Protein AF-A0AAD6BRU7-F1 (afdb_monomer)

Mean predicted aligned error: 13.03 Å

Structure (mmCIF, N/CA/C/O backbone):
data_AF-A0AAD6BRU7-F1
#
_entry.id   AF-A0AAD6BRU7-F1
#
loop_
_atom_site.group_PDB
_atom_site.id
_atom_site.type_symbol
_atom_site.label_atom_id
_atom_site.label_alt_id
_atom_site.label_comp_id
_atom_site.label_asym_id
_atom_site.label_entity_id
_atom_site.label_seq_id
_atom_site.pdbx_PDB_ins_code
_atom_site.Cartn_x
_atom_site.Cartn_y
_atom_site.Cartn_z
_atom_site.occupancy
_atom_site.B_iso_or_equiv
_atom_site.auth_seq_id
_atom_site.auth_comp_id
_atom_site.auth_asym_id
_atom_site.auth_atom_id
_atom_site.pdbx_PDB_model_num
ATOM 1 N N . MET A 1 1 ? 54.515 -16.905 -37.603 1.00 46.31 1 MET A N 1
ATOM 2 C CA . MET A 1 1 ? 54.213 -17.219 -36.193 1.00 46.31 1 MET A CA 1
ATOM 3 C C . MET A 1 1 ? 54.017 -15.896 -35.470 1.00 46.31 1 MET A C 1
ATOM 5 O O . MET A 1 1 ? 54.979 -15.296 -35.022 1.00 46.31 1 MET A O 1
ATOM 9 N N . ALA A 1 2 ? 52.788 -15.393 -35.494 1.00 40.16 2 ALA A N 1
ATOM 10 C CA . ALA A 1 2 ? 52.294 -14.285 -34.685 1.00 40.16 2 ALA A CA 1
ATOM 11 C C . ALA A 1 2 ? 50.783 -14.532 -34.611 1.00 40.16 2 ALA A C 1
ATOM 13 O O . ALA A 1 2 ? 50.096 -14.462 -35.627 1.00 40.16 2 ALA A O 1
ATOM 14 N N . LEU A 1 3 ? 50.334 -15.037 -33.465 1.00 47.31 3 LEU A N 1
ATOM 15 C CA . LEU A 1 3 ? 48.934 -15.297 -33.154 1.00 47.31 3 LEU A CA 1
ATOM 16 C C . LEU A 1 3 ? 48.411 -14.042 -32.458 1.00 47.31 3 LEU A C 1
ATOM 18 O O . LEU A 1 3 ? 48.840 -13.750 -31.343 1.00 47.31 3 LEU A O 1
ATOM 22 N N . ASP A 1 4 ? 47.519 -13.313 -33.123 1.00 48.81 4 ASP A N 1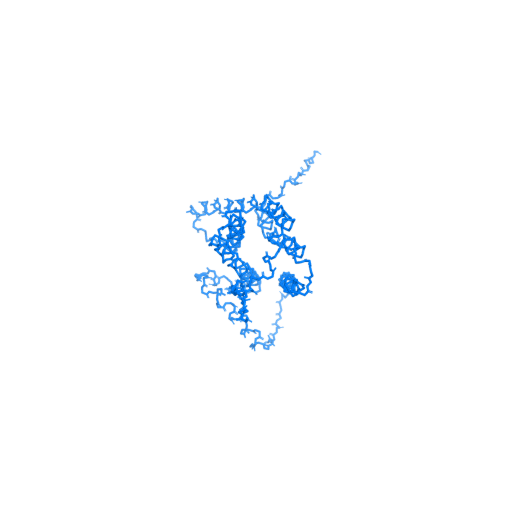
ATOM 23 C CA . ASP A 1 4 ? 46.754 -12.234 -32.507 1.00 48.81 4 ASP A CA 1
ATOM 24 C C . ASP A 1 4 ? 45.652 -12.843 -31.633 1.00 48.81 4 ASP A C 1
ATOM 26 O O . ASP A 1 4 ? 44.712 -13.480 -32.112 1.00 48.81 4 ASP A O 1
ATOM 30 N N . SER A 1 5 ? 45.799 -12.669 -30.323 1.00 55.22 5 SER A N 1
ATOM 31 C CA . SER A 1 5 ? 44.787 -13.005 -29.324 1.00 55.22 5 SER A CA 1
ATOM 32 C C . SER A 1 5 ? 43.731 -11.892 -29.268 1.00 55.22 5 SER A C 1
ATOM 34 O O . SER A 1 5 ? 44.105 -10.737 -29.054 1.00 55.22 5 SER A O 1
ATOM 36 N N . PRO A 1 6 ? 42.421 -12.184 -29.366 1.00 51.25 6 PRO A N 1
ATOM 37 C CA . PRO A 1 6 ? 41.394 -11.194 -29.078 1.00 51.25 6 PRO A CA 1
ATOM 38 C C . PRO A 1 6 ? 41.250 -11.040 -27.558 1.00 51.25 6 PRO A C 1
ATOM 40 O O . PRO A 1 6 ? 40.889 -11.987 -26.851 1.00 51.25 6 PRO A O 1
ATOM 43 N N . SER A 1 7 ? 41.532 -9.840 -27.044 1.00 46.03 7 SER A N 1
ATOM 44 C CA . SER A 1 7 ? 41.313 -9.479 -25.644 1.00 46.03 7 SER A CA 1
ATOM 45 C C . SER A 1 7 ? 39.814 -9.445 -25.335 1.00 46.03 7 SER A C 1
ATOM 47 O O . SER A 1 7 ? 39.102 -8.473 -25.566 1.00 46.03 7 SER A O 1
ATOM 49 N N . SER A 1 8 ? 39.331 -10.552 -24.788 1.00 46.81 8 SER A N 1
ATOM 50 C CA . SER A 1 8 ? 37.957 -10.723 -24.324 1.00 46.81 8 SER A CA 1
ATOM 51 C C . SER A 1 8 ? 37.832 -10.170 -22.901 1.00 46.81 8 SER A C 1
ATOM 53 O O . SER A 1 8 ? 37.822 -10.940 -21.949 1.00 46.81 8 SER A O 1
ATOM 55 N N . ASN A 1 9 ? 37.795 -8.843 -22.741 1.00 46.16 9 ASN A N 1
ATOM 56 C CA . ASN A 1 9 ? 37.633 -8.198 -21.425 1.00 46.16 9 ASN A CA 1
ATOM 57 C C . ASN A 1 9 ? 36.350 -7.356 -21.289 1.00 46.16 9 ASN A C 1
ATOM 59 O O . ASN A 1 9 ? 36.214 -6.601 -20.330 1.00 46.16 9 ASN A O 1
ATOM 63 N N . ASP A 1 10 ? 35.375 -7.539 -22.179 1.00 46.53 10 ASP A N 1
ATOM 64 C CA . ASP A 1 10 ? 34.046 -6.932 -22.066 1.00 46.53 10 ASP A CA 1
ATOM 65 C C . ASP A 1 10 ? 33.011 -7.968 -21.611 1.00 46.53 10 ASP A C 1
ATOM 67 O O . ASP A 1 10 ? 32.291 -8.501 -22.444 1.00 46.53 10 ASP A O 1
ATOM 71 N N . SER A 1 11 ? 32.937 -8.266 -20.304 1.00 42.03 11 SER A N 1
ATOM 72 C CA . SER A 1 11 ? 31.695 -8.727 -19.628 1.00 42.03 11 SER A CA 1
ATOM 73 C C . SER A 1 11 ? 31.921 -9.201 -18.181 1.00 42.03 11 SER A C 1
ATOM 75 O O . SER A 1 11 ? 31.507 -10.294 -17.802 1.00 42.03 11 SER A O 1
ATOM 77 N N . LEU A 1 12 ? 32.558 -8.392 -17.333 1.00 40.16 12 LEU A N 1
ATOM 78 C CA . LEU A 1 12 ? 32.552 -8.607 -15.876 1.00 40.16 12 LEU A CA 1
ATOM 79 C C . LEU A 1 12 ? 32.004 -7.367 -15.158 1.00 40.16 12 LEU A C 1
ATOM 81 O O . LEU A 1 12 ? 32.646 -6.775 -14.298 1.00 40.16 12 LEU A O 1
ATOM 85 N N . LEU A 1 13 ? 30.782 -6.970 -15.518 1.00 35.59 13 LEU A N 1
ATOM 86 C CA . LEU A 1 13 ? 29.912 -6.213 -14.614 1.00 35.59 13 LEU A CA 1
ATOM 87 C C . LEU A 1 13 ? 28.931 -7.203 -13.968 1.00 35.59 13 LEU A C 1
ATOM 89 O O . LEU A 1 13 ? 28.457 -8.111 -14.652 1.00 35.59 13 LEU A O 1
ATOM 93 N N . PRO A 1 14 ? 28.641 -7.077 -12.661 1.00 42.34 14 PRO A N 1
ATOM 94 C CA . PRO A 1 14 ? 27.998 -8.122 -11.882 1.00 42.34 14 PRO A CA 1
ATOM 95 C C . PRO A 1 14 ? 26.582 -8.369 -12.398 1.00 42.34 14 PRO A C 1
ATOM 97 O O . PRO A 1 14 ? 25.663 -7.572 -12.211 1.00 42.34 14 PRO A O 1
ATOM 100 N N . GLN A 1 15 ? 26.425 -9.516 -13.047 1.00 43.09 15 GLN A N 1
ATOM 101 C CA . GLN A 1 15 ? 25.199 -10.040 -13.628 1.00 43.09 15 GLN A CA 1
ATOM 102 C C . GLN A 1 15 ? 24.271 -10.567 -12.518 1.00 43.09 15 GLN A C 1
ATOM 104 O O . GLN A 1 15 ? 23.965 -11.750 -12.430 1.00 43.09 15 GLN A O 1
ATOM 109 N N . ARG A 1 16 ? 23.859 -9.676 -11.612 1.00 37.62 16 ARG A N 1
ATOM 110 C CA . ARG A 1 16 ? 22.777 -9.894 -10.642 1.00 37.62 16 ARG A CA 1
ATOM 111 C C . ARG A 1 16 ? 21.968 -8.613 -10.478 1.00 37.62 16 ARG A C 1
ATOM 113 O O . ARG A 1 16 ? 21.798 -8.100 -9.377 1.00 37.62 16 ARG A O 1
ATOM 120 N N . LEU A 1 17 ? 21.463 -8.084 -11.588 1.00 46.84 17 LEU A N 1
ATOM 121 C CA . LEU A 1 17 ? 20.222 -7.325 -11.485 1.00 46.84 17 LEU A CA 1
ATOM 122 C C . LEU A 1 17 ? 19.135 -8.335 -11.073 1.00 46.84 17 LEU A C 1
ATOM 124 O O . LEU A 1 17 ? 19.089 -9.416 -11.667 1.00 46.84 17 LEU A O 1
ATOM 128 N N . PRO A 1 18 ? 18.329 -8.052 -10.033 1.00 55.78 18 PRO A N 1
ATOM 129 C CA . PRO A 1 18 ? 17.258 -8.950 -9.614 1.00 55.78 18 PRO A CA 1
ATOM 130 C C . PRO A 1 18 ? 16.369 -9.273 -10.819 1.00 55.78 18 PRO A C 1
ATOM 132 O O . PRO A 1 18 ? 16.132 -8.406 -11.660 1.00 55.78 18 PRO A O 1
ATOM 135 N N . MET A 1 19 ? 15.913 -10.525 -10.920 1.00 53.09 19 MET A N 1
ATOM 136 C CA . MET A 1 19 ? 15.132 -11.062 -12.050 1.00 53.09 19 MET A CA 1
ATOM 137 C C . MET A 1 19 ? 13.944 -10.161 -12.453 1.00 53.09 19 MET A C 1
ATOM 139 O O . MET A 1 19 ? 13.585 -10.092 -13.625 1.00 53.09 19 MET A O 1
ATOM 143 N N . GLU A 1 20 ? 13.415 -9.385 -11.504 1.00 54.03 20 GLU A N 1
ATOM 144 C CA . GLU A 1 20 ? 12.395 -8.342 -11.685 1.00 54.03 20 GLU A CA 1
ATOM 145 C C . GLU A 1 20 ? 12.746 -7.289 -12.762 1.00 54.03 20 GLU A C 1
ATOM 147 O O . GLU A 1 20 ? 11.863 -6.778 -13.454 1.00 54.03 20 GLU A O 1
ATOM 152 N N . MET A 1 21 ? 14.031 -6.983 -12.979 1.00 62.25 21 MET A N 1
ATOM 153 C CA . MET A 1 21 ? 14.473 -5.945 -13.925 1.00 62.25 21 MET A CA 1
ATOM 154 C C . MET A 1 21 ? 14.349 -6.348 -15.401 1.00 62.25 21 MET A C 1
ATOM 156 O O . MET A 1 21 ? 14.270 -5.471 -16.266 1.00 62.25 21 MET A O 1
ATOM 160 N N . GLN A 1 22 ? 14.312 -7.645 -15.727 1.00 68.62 22 GLN A N 1
ATOM 161 C CA . GLN A 1 22 ? 14.230 -8.086 -17.128 1.00 68.62 22 GLN A CA 1
ATOM 162 C C . GLN A 1 22 ? 12.900 -7.667 -17.774 1.00 68.62 22 GLN A C 1
ATOM 164 O O . GLN A 1 22 ? 12.860 -7.285 -18.945 1.00 68.62 22 GLN A O 1
ATOM 169 N N . CYS A 1 23 ? 11.827 -7.610 -16.985 1.00 70.56 23 CYS A N 1
ATOM 170 C CA . CYS A 1 23 ? 10.513 -7.180 -17.454 1.00 70.56 23 CYS A CA 1
ATOM 171 C C . CYS A 1 23 ? 10.410 -5.703 -17.768 1.00 70.56 23 CYS A C 1
ATOM 173 O O . CYS A 1 23 ? 9.832 -5.336 -18.792 1.00 70.56 23 CYS A O 1
ATOM 175 N N . LEU A 1 24 ? 11.010 -4.880 -16.912 1.00 70.00 24 LEU A N 1
ATOM 176 C CA . LEU A 1 24 ? 11.124 -3.438 -17.107 1.00 70.00 24 LEU A CA 1
ATOM 177 C C . LEU A 1 24 ? 12.032 -3.092 -18.293 1.00 70.00 24 LEU A C 1
ATOM 179 O O . LEU A 1 24 ? 11.873 -2.036 -18.895 1.00 70.00 24 LEU A O 1
ATOM 183 N N . THR A 1 25 ? 12.950 -3.994 -18.654 1.00 76.31 25 THR A N 1
ATOM 184 C CA . THR A 1 25 ? 13.838 -3.822 -19.812 1.00 76.31 25 THR A CA 1
ATOM 185 C C . THR A 1 25 ? 13.125 -4.145 -21.130 1.00 76.31 25 THR A C 1
ATOM 187 O O . THR A 1 25 ? 13.407 -3.534 -22.161 1.00 76.31 25 THR A O 1
ATOM 190 N N . SER A 1 26 ? 12.169 -5.082 -21.123 1.00 81.81 26 SER A N 1
ATOM 191 C CA . SER A 1 26 ? 11.380 -5.403 -22.315 1.00 81.81 26 SER A CA 1
ATOM 192 C C . SER A 1 26 ? 10.374 -4.288 -22.632 1.00 81.81 26 SER A C 1
ATOM 194 O O . SER A 1 26 ? 9.586 -3.881 -21.780 1.00 81.81 26 SER A O 1
ATOM 196 N N . ARG A 1 27 ? 10.338 -3.819 -23.888 1.00 79.88 27 ARG A N 1
ATOM 197 C CA . ARG A 1 27 ? 9.370 -2.803 -24.342 1.00 79.88 27 ARG A CA 1
ATOM 198 C C . ARG A 1 27 ? 7.901 -3.163 -24.035 1.00 79.88 27 ARG A C 1
ATOM 200 O O . ARG A 1 27 ? 7.197 -2.287 -23.535 1.00 79.88 27 ARG A O 1
ATOM 207 N N . PRO A 1 28 ? 7.407 -4.397 -24.279 1.00 82.00 28 PRO A N 1
ATOM 208 C CA . PRO A 1 28 ? 6.027 -4.745 -23.939 1.00 82.00 28 PRO A CA 1
ATOM 209 C C . PRO A 1 28 ? 5.800 -4.850 -22.425 1.00 82.00 28 PRO A C 1
ATOM 211 O O . PRO A 1 28 ? 4.797 -4.337 -21.937 1.00 82.00 28 PRO A O 1
ATOM 214 N N . GLY A 1 29 ? 6.727 -5.446 -21.665 1.00 81.25 29 GLY A N 1
ATOM 215 C CA . GLY A 1 29 ? 6.599 -5.566 -20.208 1.00 81.25 29 GLY A CA 1
ATOM 216 C C . GLY A 1 29 ? 6.568 -4.205 -19.518 1.00 81.25 29 GLY A C 1
ATOM 217 O O . GLY A 1 29 ? 5.724 -3.967 -18.657 1.00 81.25 29 GLY A O 1
ATOM 218 N N . TYR A 1 30 ? 7.404 -3.277 -19.977 1.00 82.75 30 TYR A N 1
ATOM 219 C CA . TYR A 1 30 ? 7.410 -1.891 -19.530 1.00 82.75 30 TYR A CA 1
ATOM 220 C C . TYR A 1 30 ? 6.068 -1.176 -19.779 1.00 82.75 30 TY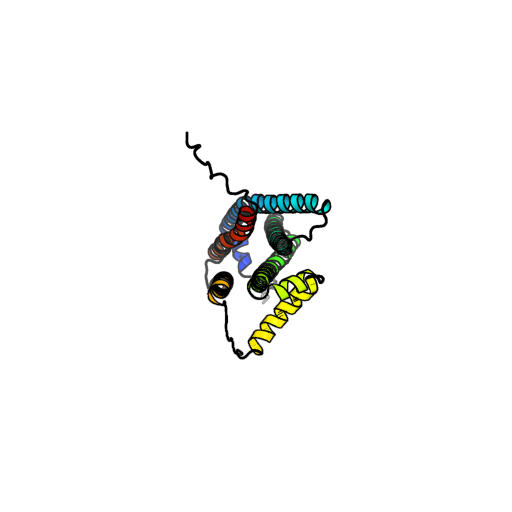R A C 1
ATOM 222 O O . TYR A 1 30 ? 5.534 -0.530 -18.876 1.00 82.75 30 TYR A O 1
ATOM 230 N N . LEU A 1 31 ? 5.481 -1.311 -20.976 1.00 84.62 31 LEU A N 1
ATOM 231 C CA . LEU A 1 31 ? 4.183 -0.699 -21.306 1.00 84.62 31 LEU A CA 1
ATOM 232 C C . LEU A 1 31 ? 3.033 -1.289 -20.476 1.00 84.62 31 LEU A C 1
ATOM 234 O O . LEU A 1 31 ? 2.175 -0.557 -19.980 1.00 84.62 31 LEU A O 1
ATOM 238 N N . ILE A 1 32 ? 3.022 -2.609 -20.286 1.00 85.69 32 ILE A N 1
ATOM 239 C CA . ILE A 1 32 ? 2.011 -3.274 -19.456 1.00 85.69 32 ILE A CA 1
ATOM 240 C C . ILE A 1 32 ? 2.143 -2.807 -18.000 1.00 85.69 32 ILE A C 1
ATOM 242 O O . ILE A 1 32 ? 1.151 -2.410 -17.393 1.00 85.69 32 ILE A O 1
ATOM 246 N N . PHE A 1 33 ? 3.361 -2.784 -17.456 1.00 82.56 33 PHE A N 1
ATOM 247 C CA . PHE A 1 33 ? 3.610 -2.350 -16.083 1.00 82.56 33 PHE A CA 1
ATOM 248 C C . PHE A 1 33 ? 3.193 -0.892 -15.853 1.00 82.56 33 PHE A C 1
ATOM 250 O O . PHE A 1 33 ? 2.438 -0.600 -14.927 1.00 82.56 33 PHE A O 1
ATOM 257 N N . THR A 1 34 ? 3.626 0.019 -16.726 1.00 84.31 34 THR A N 1
ATOM 258 C CA . THR A 1 34 ? 3.280 1.445 -16.629 1.00 84.31 34 THR A CA 1
ATOM 259 C C . THR A 1 34 ? 1.778 1.688 -16.771 1.00 84.31 34 THR A C 1
ATOM 261 O O . THR A 1 34 ? 1.215 2.440 -15.980 1.00 84.31 34 THR A O 1
ATOM 264 N N . SER A 1 35 ? 1.097 1.027 -17.712 1.00 87.31 35 SER A N 1
ATOM 265 C CA . SER A 1 35 ? -0.355 1.179 -17.901 1.00 87.31 35 SER A CA 1
ATOM 266 C C . SER A 1 35 ? -1.171 0.666 -16.708 1.00 87.31 35 SER A C 1
ATOM 268 O O . SER A 1 35 ? -2.084 1.358 -16.244 1.00 87.31 35 SER A O 1
ATOM 270 N N . ALA A 1 36 ? -0.813 -0.496 -16.152 1.00 84.50 36 ALA A N 1
ATOM 271 C CA . ALA A 1 36 ? -1.438 -1.029 -14.944 1.00 84.50 36 ALA A CA 1
ATOM 272 C C . ALA A 1 36 ? -1.213 -0.084 -13.755 1.00 84.50 36 ALA A C 1
ATOM 274 O O . ALA A 1 36 ? -2.158 0.267 -13.050 1.00 84.50 36 ALA A O 1
ATOM 275 N N . TYR A 1 37 ? 0.017 0.400 -13.585 1.00 85.19 37 TYR A N 1
ATOM 276 C CA . TYR A 1 37 ? 0.377 1.324 -12.516 1.00 85.19 37 TYR A CA 1
ATOM 277 C C . TYR A 1 37 ? -0.364 2.667 -12.607 1.00 85.19 37 TYR A C 1
ATOM 279 O O . TYR A 1 37 ? -0.888 3.150 -11.601 1.00 85.19 37 TYR A O 1
ATOM 287 N N . ILE A 1 38 ? -0.466 3.257 -13.803 1.00 88.06 38 ILE A N 1
ATOM 288 C CA . ILE A 1 38 ? -1.236 4.490 -14.028 1.00 88.06 38 ILE A CA 1
ATOM 289 C C . ILE A 1 38 ? -2.702 4.257 -13.663 1.00 88.06 38 ILE A C 1
ATOM 291 O O . ILE A 1 38 ? -3.292 5.067 -12.952 1.00 88.06 38 ILE A O 1
ATOM 295 N N . THR A 1 39 ? -3.276 3.130 -14.088 1.00 88.56 39 THR A N 1
ATOM 296 C CA . THR A 1 39 ? -4.672 2.776 -13.790 1.00 88.56 39 THR A CA 1
ATOM 297 C C . THR A 1 39 ? -4.910 2.679 -12.280 1.00 88.56 39 THR A C 1
ATOM 299 O O . THR A 1 39 ? -5.829 3.306 -11.755 1.00 88.56 39 THR A O 1
ATOM 302 N N . ILE A 1 40 ? -4.044 1.955 -11.566 1.00 84.31 40 ILE A N 1
ATOM 303 C CA . ILE A 1 40 ? -4.084 1.799 -10.104 1.00 84.31 40 ILE A CA 1
ATOM 304 C C . ILE A 1 40 ? -3.947 3.158 -9.408 1.00 84.31 40 ILE A C 1
ATOM 306 O O . ILE A 1 40 ? -4.743 3.488 -8.530 1.00 84.31 40 ILE A O 1
ATOM 310 N N . THR A 1 41 ? -2.993 3.982 -9.842 1.00 85.38 41 THR A N 1
ATOM 311 C CA . THR A 1 41 ? -2.774 5.323 -9.288 1.00 85.38 41 THR A CA 1
ATOM 312 C C . THR A 1 41 ? -4.004 6.209 -9.474 1.00 85.38 41 THR A C 1
ATOM 314 O O . THR A 1 41 ? -4.445 6.845 -8.522 1.00 85.38 41 THR A O 1
ATOM 317 N N . LEU A 1 42 ? -4.611 6.223 -10.664 1.00 87.69 42 LEU A N 1
ATOM 318 C CA . LEU A 1 42 ? -5.820 7.008 -10.937 1.00 87.69 42 LEU A CA 1
ATOM 319 C C . LEU A 1 42 ? -7.019 6.568 -10.086 1.00 87.69 42 LEU A C 1
ATOM 321 O O . LEU A 1 42 ? -7.834 7.407 -9.710 1.00 87.69 42 LEU A O 1
ATOM 325 N N . LEU A 1 43 ? -7.119 5.278 -9.759 1.00 86.12 43 LEU A N 1
ATOM 326 C CA . LEU A 1 43 ? -8.158 4.739 -8.879 1.00 86.12 43 LEU A CA 1
ATOM 327 C C . LEU A 1 43 ? -7.915 5.077 -7.400 1.00 86.12 43 LEU A C 1
ATOM 329 O O . LEU A 1 43 ? -8.848 5.476 -6.703 1.00 86.12 43 LEU A O 1
ATOM 333 N N . LEU A 1 44 ? -6.681 4.930 -6.907 1.00 82.50 44 LEU A N 1
ATOM 334 C CA . LEU A 1 44 ? -6.366 5.054 -5.479 1.00 82.50 44 LEU A CA 1
ATOM 335 C C . LEU A 1 44 ? -6.003 6.466 -5.029 1.00 82.50 44 LEU A C 1
ATOM 337 O O . LEU A 1 44 ? -6.372 6.855 -3.923 1.00 82.50 44 LEU A O 1
ATOM 341 N N . LEU A 1 45 ? -5.328 7.261 -5.858 1.00 85.06 45 LEU A N 1
ATOM 342 C CA . LEU A 1 45 ? -4.952 8.632 -5.517 1.00 85.06 45 LEU A CA 1
ATOM 343 C C . LEU A 1 45 ? -6.146 9.495 -5.062 1.00 85.06 45 LEU A C 1
ATOM 345 O O . LEU A 1 45 ? -6.030 10.114 -4.001 1.00 85.06 45 LEU A O 1
ATOM 349 N N . PRO A 1 46 ? -7.302 9.535 -5.765 1.00 86.88 46 PRO A N 1
ATOM 350 C CA . PRO A 1 46 ? -8.439 10.331 -5.306 1.00 86.88 46 PRO A CA 1
ATOM 351 C C . PRO A 1 46 ? -8.979 9.838 -3.959 1.00 86.88 46 PRO A C 1
ATOM 353 O O . PRO A 1 46 ? -9.337 10.658 -3.115 1.00 86.88 46 PRO A O 1
ATOM 356 N N . LEU A 1 47 ? -8.983 8.523 -3.715 1.00 82.75 47 LEU A N 1
ATOM 357 C CA . LEU A 1 47 ? -9.390 7.943 -2.432 1.00 82.75 47 LEU A CA 1
ATOM 358 C C . LEU A 1 47 ? -8.423 8.336 -1.307 1.00 82.75 47 LEU A C 1
ATOM 360 O O . LEU A 1 47 ? -8.871 8.785 -0.252 1.00 82.75 47 LEU A O 1
ATOM 364 N N . CYS A 1 48 ? -7.112 8.234 -1.536 1.00 83.62 48 CYS A N 1
ATOM 365 C CA . CYS A 1 48 ? -6.082 8.617 -0.572 1.00 83.62 48 CYS A CA 1
ATOM 366 C C . CYS A 1 48 ? -6.161 10.107 -0.226 1.00 83.62 48 CYS A C 1
ATOM 368 O O . CYS A 1 48 ? -6.207 10.465 0.952 1.00 83.62 48 CYS A O 1
ATOM 370 N N . VAL A 1 49 ? -6.248 10.978 -1.237 1.00 87.44 49 VAL A N 1
ATOM 371 C CA . VAL A 1 49 ? -6.402 12.428 -1.044 1.00 87.44 49 VAL A CA 1
ATOM 372 C C . VAL A 1 49 ? -7.687 12.734 -0.284 1.00 87.44 49 VAL A C 1
ATOM 374 O O . VAL A 1 49 ? -7.669 13.549 0.634 1.00 87.44 49 VAL A O 1
ATOM 377 N N . PHE A 1 50 ? -8.790 12.055 -0.599 1.00 84.38 50 PHE A N 1
ATOM 378 C CA . PHE A 1 50 ? -10.058 12.254 0.094 1.00 84.38 50 PHE A CA 1
ATOM 379 C C . PHE A 1 50 ? -10.000 11.832 1.572 1.00 84.38 50 PHE A C 1
ATOM 381 O O . PHE A 1 50 ? -10.480 12.563 2.441 1.00 84.38 50 PHE A O 1
ATOM 388 N N . VAL A 1 51 ? -9.374 10.690 1.886 1.00 83.25 51 VAL A N 1
ATOM 389 C CA . VAL A 1 51 ? -9.162 10.233 3.273 1.00 83.25 51 VAL A CA 1
ATOM 390 C C . VAL A 1 51 ? -8.269 11.208 4.040 1.00 83.25 51 VAL A C 1
ATOM 392 O O . VAL A 1 51 ? -8.606 11.577 5.167 1.00 83.25 51 VAL A O 1
ATOM 395 N N . LEU A 1 52 ? -7.169 11.669 3.434 1.00 84.00 52 LEU A N 1
ATOM 396 C CA . LEU A 1 52 ? -6.294 12.682 4.030 1.00 84.00 52 LEU A CA 1
ATOM 397 C C . LEU A 1 52 ? -7.030 14.002 4.253 1.00 84.00 52 LEU A C 1
ATOM 399 O O . LEU A 1 52 ? -6.915 14.586 5.326 1.00 84.00 52 LEU A O 1
ATOM 403 N N . TYR A 1 53 ? -7.826 14.444 3.280 1.00 86.56 53 TYR A N 1
ATOM 404 C CA . TYR A 1 53 ? -8.615 15.667 3.367 1.00 86.56 53 TYR A CA 1
ATOM 405 C C . TYR A 1 53 ? -9.630 15.606 4.510 1.00 86.56 53 TYR A C 1
ATOM 407 O O . TYR A 1 53 ? -9.651 16.497 5.359 1.00 86.56 53 TYR A O 1
ATOM 415 N N . LEU A 1 54 ? -10.433 14.538 4.590 1.00 81.88 54 LEU A N 1
ATOM 416 C CA . LEU A 1 54 ? -11.381 14.349 5.692 1.00 81.88 54 LEU A CA 1
ATOM 417 C C . LEU A 1 54 ? -10.668 14.240 7.039 1.00 81.88 54 LEU A C 1
ATOM 419 O O . LEU A 1 54 ? -11.143 14.769 8.044 1.00 81.88 54 LEU A O 1
ATOM 423 N N . GLY A 1 55 ? -9.528 13.556 7.059 1.00 78.56 55 GLY A N 1
ATOM 424 C CA . GLY A 1 55 ? -8.679 13.441 8.229 1.00 78.56 55 GLY A CA 1
ATOM 425 C C . GLY A 1 55 ? -8.183 14.784 8.738 1.00 78.56 55 GLY A C 1
ATOM 426 O O . GLY A 1 55 ? -8.342 15.104 9.914 1.00 78.56 55 GLY A O 1
ATOM 427 N N . PHE A 1 56 ? -7.653 15.595 7.829 1.00 80.94 56 PHE A N 1
ATOM 428 C CA . PHE A 1 56 ? -7.185 16.943 8.105 1.00 80.94 56 PHE A CA 1
ATOM 429 C C . PHE A 1 56 ? -8.328 17.864 8.540 1.00 80.94 56 PHE A C 1
ATOM 431 O O . PHE A 1 56 ? -8.186 18.619 9.499 1.00 80.94 56 PHE A O 1
ATOM 438 N N . GLN A 1 57 ? -9.490 17.768 7.890 1.00 82.00 57 GLN A N 1
ATOM 439 C CA . GLN A 1 57 ? -10.681 18.527 8.261 1.00 82.00 57 GLN A CA 1
ATOM 440 C C . GLN A 1 57 ? -11.139 18.190 9.686 1.00 82.00 57 GLN A C 1
ATOM 442 O O . GLN A 1 57 ? -11.396 19.100 10.475 1.00 82.00 57 GLN A O 1
ATOM 447 N N . ARG A 1 58 ? -11.198 16.898 10.039 1.00 78.25 58 ARG A N 1
ATOM 448 C CA . ARG A 1 58 ? -11.521 16.445 11.400 1.00 78.25 58 ARG A CA 1
ATOM 449 C C . ARG A 1 58 ? -10.485 16.903 12.408 1.00 78.25 58 ARG A C 1
ATOM 451 O O . ARG A 1 58 ? -10.867 17.401 13.459 1.00 78.25 58 ARG A O 1
ATOM 458 N N . TRP A 1 59 ? -9.200 16.779 12.080 1.00 71.06 59 TRP A N 1
ATOM 459 C CA . TRP A 1 59 ? -8.123 17.255 12.941 1.00 71.06 59 TRP A CA 1
ATOM 460 C C . TRP A 1 59 ? -8.275 18.750 13.226 1.00 71.06 59 TRP A C 1
ATOM 462 O O . TRP A 1 59 ? -8.279 19.145 14.385 1.00 71.06 59 TRP A O 1
ATOM 472 N N . ARG A 1 60 ? -8.534 19.567 12.198 1.00 76.38 60 ARG A N 1
ATOM 473 C CA . ARG A 1 60 ? -8.756 21.010 12.355 1.00 76.38 60 ARG A CA 1
ATOM 474 C C . ARG A 1 60 ? -9.978 21.333 13.221 1.00 76.38 60 ARG A C 1
ATOM 476 O O . ARG A 1 60 ? -9.915 22.261 14.017 1.00 76.38 60 ARG A O 1
ATOM 483 N N . GLN A 1 61 ? -11.069 20.578 13.087 1.00 72.12 61 GLN A N 1
ATOM 484 C CA . GLN A 1 61 ? -12.272 20.743 13.917 1.00 72.12 61 GLN A CA 1
ATOM 485 C C . GLN A 1 61 ? -12.036 20.313 15.377 1.00 72.12 61 GLN A C 1
ATOM 487 O O . GLN A 1 61 ? -12.504 20.972 16.303 1.00 72.12 61 GLN A O 1
ATOM 492 N N . GLN A 1 62 ? -11.268 19.243 15.591 1.00 65.88 62 GLN A N 1
ATOM 493 C CA . GLN A 1 62 ? -10.901 18.731 16.917 1.00 65.88 62 GLN A CA 1
ATOM 494 C C . GLN A 1 62 ? -9.819 19.579 17.600 1.00 65.88 62 GLN A C 1
ATOM 496 O O . GLN A 1 62 ? -9.784 19.655 18.822 1.00 65.88 62 GLN A O 1
ATOM 501 N N . SER A 1 63 ? -8.976 20.298 16.856 1.00 56.50 63 SER A N 1
ATOM 502 C CA . SER A 1 63 ? -8.043 21.272 17.439 1.00 56.50 63 SER A CA 1
ATOM 503 C C . SER A 1 63 ? -8.751 22.429 18.161 1.00 56.50 63 SER A C 1
ATOM 505 O O . SER A 1 63 ? -8.127 23.090 18.984 1.00 56.50 63 SER A O 1
ATOM 507 N N . SER A 1 64 ? -10.046 22.655 17.908 1.00 51.12 64 SER A N 1
ATOM 508 C CA . SER A 1 64 ? -10.867 23.656 18.608 1.00 51.12 64 SER A CA 1
ATOM 509 C C . SER A 1 64 ? -11.616 23.098 19.829 1.00 51.12 64 SER A C 1
ATOM 511 O O . SER A 1 64 ? -12.101 23.864 20.654 1.00 51.12 64 SER A O 1
ATOM 513 N N . THR A 1 65 ? -11.713 21.773 19.972 1.00 46.00 65 THR A N 1
ATOM 514 C CA . THR A 1 65 ? -12.364 21.085 21.102 1.00 46.00 65 THR A CA 1
ATOM 515 C C . THR A 1 65 ? -11.503 19.897 21.504 1.00 46.00 65 THR A C 1
ATOM 517 O O . THR A 1 65 ? -11.515 18.892 20.803 1.00 46.00 65 THR A O 1
ATOM 520 N N . SER A 1 66 ? -10.764 20.035 22.617 1.00 43.56 66 SER A N 1
ATOM 521 C CA . SER A 1 66 ? -9.771 19.101 23.192 1.00 43.56 66 SER A CA 1
ATOM 522 C C . SER A 1 66 ? -10.245 17.639 23.275 1.00 43.56 66 SER A C 1
ATOM 524 O O . SER A 1 66 ? -10.554 17.098 24.335 1.00 43.56 66 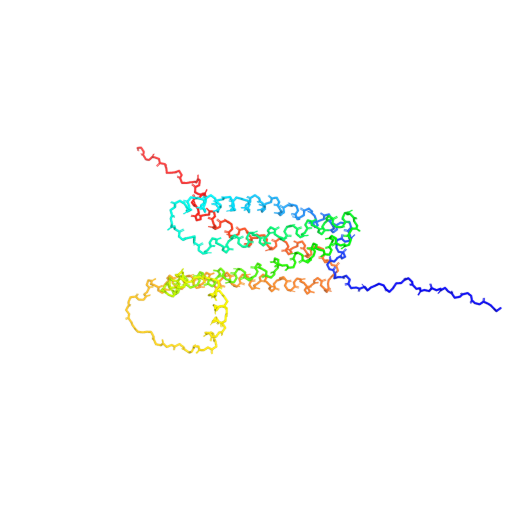SER A O 1
ATOM 526 N N . SER A 1 67 ? -10.329 16.986 22.125 1.00 44.28 67 SER A N 1
ATOM 527 C CA . SER A 1 67 ? -10.768 15.615 21.962 1.00 44.28 67 SER A CA 1
ATOM 528 C C . SER A 1 67 ? -9.608 14.856 21.348 1.00 44.28 67 SER A C 1
ATOM 530 O O . SER A 1 67 ? -9.105 15.171 20.272 1.00 44.28 67 SER A O 1
ATOM 532 N N . THR A 1 68 ? -9.128 13.874 22.105 1.00 50.84 68 THR A N 1
ATOM 533 C CA . THR A 1 68 ? -8.057 12.966 21.701 1.00 50.84 68 THR A CA 1
ATOM 534 C C . THR A 1 68 ? -8.390 12.370 20.338 1.00 50.84 68 THR A C 1
ATOM 536 O O . THR A 1 68 ? -9.425 11.705 20.210 1.00 50.84 68 THR A O 1
ATOM 539 N N . THR A 1 69 ? -7.524 12.577 19.346 1.00 53.59 69 THR A N 1
ATOM 540 C CA . THR A 1 69 ? -7.628 11.899 18.054 1.00 53.59 69 THR A CA 1
ATOM 541 C C . THR A 1 69 ? -7.749 10.393 18.289 1.00 53.59 69 THR A C 1
ATOM 543 O O . THR A 1 69 ? -7.041 9.797 19.104 1.00 53.59 69 THR A O 1
ATOM 546 N N . SER A 1 70 ? -8.714 9.766 17.621 1.00 61.47 70 SER A N 1
ATOM 547 C CA . SER A 1 70 ? -8.906 8.318 17.676 1.00 61.47 70 SER A CA 1
ATOM 548 C C . SER A 1 70 ? -7.642 7.641 17.121 1.00 61.47 70 SER A C 1
ATOM 550 O O . SER A 1 70 ? -7.281 7.873 15.971 1.00 61.47 70 SER A O 1
ATOM 552 N N . HIS A 1 71 ? -6.944 6.828 17.925 1.00 62.81 71 HIS A N 1
ATOM 553 C CA . HIS A 1 71 ? -5.684 6.151 17.551 1.00 62.81 71 HIS A CA 1
ATOM 554 C C . HIS A 1 71 ? -5.782 5.355 16.234 1.00 62.81 71 HIS A C 1
ATOM 556 O O . HIS A 1 71 ? -4.854 5.351 15.424 1.00 62.81 71 HIS A O 1
ATOM 562 N N . SER A 1 72 ? -6.957 4.788 15.980 1.00 65.06 72 SER A N 1
ATOM 563 C CA . SER A 1 72 ? -7.361 4.153 14.726 1.00 65.06 72 SER A CA 1
ATOM 564 C C . SER A 1 72 ? -7.119 5.022 13.484 1.00 65.06 72 SER A C 1
ATOM 566 O O . SER A 1 72 ? -6.751 4.516 12.421 1.00 65.06 72 SER A O 1
ATOM 568 N N . ASP A 1 73 ? -7.327 6.330 13.599 1.00 73.12 73 ASP A N 1
ATOM 569 C CA . ASP A 1 73 ? -7.221 7.256 12.473 1.00 73.12 73 ASP A CA 1
ATOM 570 C C . ASP A 1 73 ? -5.741 7.532 12.164 1.00 73.12 73 ASP A C 1
ATOM 572 O O . ASP A 1 73 ? -5.352 7.546 11.000 1.00 73.12 73 ASP A O 1
ATOM 576 N N . ILE A 1 74 ? -4.884 7.589 13.195 1.00 77.50 74 ILE A N 1
ATOM 577 C CA . ILE A 1 74 ? -3.420 7.716 13.059 1.00 77.50 74 ILE A CA 1
ATOM 578 C C . ILE A 1 74 ? -2.847 6.556 12.238 1.00 77.50 74 ILE A C 1
ATOM 580 O O . ILE A 1 74 ? -2.011 6.759 11.359 1.00 77.50 74 ILE A O 1
ATOM 584 N N . PHE A 1 75 ? -3.301 5.328 12.485 1.00 79.81 75 PHE A N 1
ATOM 585 C CA . PHE A 1 75 ? -2.788 4.157 11.763 1.00 79.81 75 PHE A CA 1
ATOM 586 C C . PHE A 1 75 ? -3.265 4.123 10.321 1.00 79.81 75 PHE A C 1
ATOM 588 O O . PHE A 1 75 ? -2.509 3.726 9.437 1.00 79.81 75 PHE A O 1
ATOM 595 N N . THR A 1 76 ? -4.482 4.609 10.087 1.00 81.25 76 THR A N 1
ATOM 596 C CA . THR A 1 76 ? -5.020 4.787 8.740 1.00 81.25 76 THR A CA 1
ATOM 597 C C . THR A 1 76 ? -4.193 5.823 7.970 1.00 81.25 76 THR A C 1
ATOM 599 O O . THR A 1 76 ? -3.809 5.557 6.837 1.00 81.25 76 THR A O 1
ATOM 602 N N . PHE A 1 77 ? -3.804 6.944 8.591 1.00 82.31 77 PHE A N 1
ATOM 603 C CA . PHE A 1 77 ? -2.914 7.925 7.954 1.00 82.31 77 PHE A CA 1
ATOM 604 C C . PHE A 1 77 ? -1.529 7.369 7.651 1.00 82.31 77 PHE A C 1
ATOM 606 O O . PHE A 1 77 ? -1.017 7.598 6.561 1.00 82.31 77 PHE A O 1
ATOM 613 N N . HIS A 1 78 ? -0.927 6.615 8.575 1.00 84.56 78 HIS A N 1
ATOM 614 C CA . HIS A 1 78 ? 0.362 5.976 8.311 1.00 84.56 78 HIS A CA 1
ATOM 615 C C . HIS A 1 78 ? 0.279 4.943 7.185 1.00 84.56 78 HIS A C 1
ATOM 617 O O . HIS A 1 78 ? 1.207 4.862 6.386 1.00 84.56 78 HIS A O 1
ATOM 623 N N . MET A 1 79 ? -0.819 4.188 7.083 1.00 84.44 79 MET A N 1
ATOM 624 C CA . MET A 1 79 ? -1.036 3.276 5.958 1.00 84.44 79 MET A CA 1
ATOM 625 C C . MET A 1 79 ? -1.132 4.046 4.635 1.00 84.44 79 MET A C 1
ATOM 627 O O . MET A 1 79 ? -0.399 3.722 3.707 1.00 84.44 79 MET A O 1
ATOM 631 N N . VAL A 1 80 ? -1.966 5.090 4.570 1.00 87.69 80 VAL A N 1
ATOM 632 C CA . VAL A 1 80 ? -2.112 5.928 3.365 1.00 87.69 80 VAL A CA 1
ATOM 633 C C . VAL A 1 80 ? -0.784 6.597 2.995 1.00 87.69 80 VAL A C 1
ATOM 635 O O . VAL A 1 80 ? -0.424 6.646 1.824 1.00 87.69 80 VAL A O 1
ATOM 638 N N . LEU A 1 81 ? -0.010 7.063 3.980 1.00 89.12 81 LEU A N 1
ATOM 639 C CA . LEU A 1 81 ? 1.322 7.624 3.754 1.00 89.12 81 LEU A CA 1
ATOM 640 C C . LEU A 1 81 ? 2.273 6.588 3.146 1.00 89.12 81 LEU A C 1
ATOM 642 O O . LEU A 1 81 ? 2.988 6.912 2.205 1.00 89.12 81 LEU A O 1
ATOM 646 N N . MET A 1 82 ? 2.271 5.352 3.650 1.00 89.31 82 MET A N 1
ATOM 647 C CA . MET A 1 82 ? 3.090 4.277 3.083 1.00 89.31 82 MET A CA 1
ATOM 648 C C . MET A 1 82 ? 2.675 3.939 1.649 1.00 89.31 82 MET A C 1
ATOM 650 O O . MET A 1 82 ? 3.547 3.691 0.825 1.00 89.31 82 MET A O 1
ATOM 654 N N . GLU A 1 83 ? 1.383 3.986 1.316 1.00 86.94 83 GLU A N 1
ATOM 655 C CA . GLU A 1 83 ? 0.934 3.840 -0.076 1.00 86.94 83 GLU A CA 1
ATOM 656 C C . GLU A 1 83 ? 1.414 5.004 -0.956 1.00 86.94 83 GLU A C 1
ATOM 658 O O . GLU A 1 83 ? 1.916 4.772 -2.048 1.00 86.94 83 GLU A O 1
ATOM 663 N N . LEU A 1 84 ? 1.357 6.252 -0.480 1.00 89.38 84 LEU A N 1
ATOM 664 C CA . LEU A 1 84 ? 1.886 7.403 -1.228 1.00 89.38 84 LEU A CA 1
ATOM 665 C C . LEU A 1 84 ? 3.401 7.324 -1.463 1.00 89.38 84 LEU A C 1
ATOM 667 O O . LEU A 1 84 ? 3.873 7.705 -2.534 1.00 89.38 84 LEU A O 1
ATOM 671 N N . VAL A 1 85 ? 4.156 6.821 -0.484 1.00 91.44 85 VAL A N 1
ATOM 672 C CA . VAL A 1 85 ? 5.600 6.568 -0.624 1.00 91.44 85 VAL A CA 1
ATOM 673 C C . VAL A 1 85 ? 5.869 5.463 -1.653 1.00 91.44 85 VAL A C 1
ATOM 675 O O . VAL A 1 85 ? 6.819 5.564 -2.422 1.00 91.44 85 VAL A O 1
ATOM 678 N N . ASP A 1 86 ? 5.016 4.441 -1.720 1.00 88.81 86 ASP A N 1
ATOM 679 C CA . ASP A 1 86 ? 5.104 3.383 -2.734 1.00 88.81 86 ASP A CA 1
ATOM 680 C C . ASP A 1 86 ? 4.927 3.951 -4.147 1.00 88.81 86 ASP A C 1
ATOM 682 O O . ASP A 1 86 ? 5.751 3.718 -5.035 1.00 88.81 86 ASP A O 1
ATOM 686 N N . TYR A 1 87 ? 3.902 4.791 -4.334 1.00 89.38 87 TYR A N 1
ATOM 687 C CA . TYR A 1 87 ? 3.665 5.462 -5.609 1.00 89.38 87 TYR A CA 1
ATOM 688 C C . TYR A 1 87 ? 4.839 6.364 -6.008 1.00 89.38 87 TYR A C 1
ATOM 690 O O . TYR A 1 87 ? 5.278 6.324 -7.159 1.00 89.38 87 TYR A O 1
ATOM 698 N N . SER A 1 88 ? 5.390 7.155 -5.084 1.00 90.75 88 SER A N 1
ATOM 699 C CA . SER A 1 88 ? 6.528 8.019 -5.414 1.00 90.75 88 SER A CA 1
ATOM 700 C C . SER A 1 88 ? 7.786 7.216 -5.772 1.00 90.75 88 SER A C 1
ATOM 702 O O . SER A 1 88 ? 8.475 7.577 -6.727 1.00 90.75 88 SER A O 1
ATOM 704 N N . GLY A 1 89 ? 8.037 6.089 -5.095 1.00 91.00 89 GLY A N 1
ATOM 705 C CA . GLY A 1 89 ? 9.118 5.157 -5.426 1.00 91.00 89 GLY A CA 1
ATOM 706 C C . GLY A 1 89 ? 8.997 4.594 -6.843 1.00 91.00 89 GLY A C 1
ATOM 707 O O . GLY A 1 89 ? 9.927 4.727 -7.639 1.00 91.00 89 GLY A O 1
ATOM 708 N N . ILE A 1 90 ? 7.824 4.067 -7.210 1.00 88.12 90 ILE A N 1
ATOM 709 C CA . ILE A 1 90 ? 7.584 3.502 -8.550 1.00 88.12 90 ILE A CA 1
ATOM 710 C C . ILE A 1 90 ? 7.687 4.579 -9.641 1.00 88.12 90 ILE A C 1
ATOM 712 O O . ILE A 1 90 ? 8.284 4.340 -10.692 1.00 88.12 90 ILE A O 1
ATOM 716 N N . THR A 1 91 ? 7.176 5.788 -9.387 1.00 90.12 91 THR A N 1
ATOM 717 C CA . THR A 1 91 ? 7.315 6.917 -10.322 1.00 90.12 91 THR A CA 1
ATOM 718 C C . THR A 1 91 ? 8.789 7.252 -10.572 1.00 90.12 91 THR A C 1
ATOM 720 O O . THR A 1 91 ? 9.185 7.462 -11.719 1.00 90.12 91 THR A O 1
ATOM 723 N N . LEU A 1 92 ? 9.624 7.250 -9.526 1.00 92.00 92 LEU A N 1
ATOM 724 C CA . LEU A 1 92 ? 11.068 7.464 -9.653 1.00 92.00 92 LEU A CA 1
ATOM 725 C C . LEU A 1 92 ? 11.769 6.336 -10.415 1.00 92.00 92 LEU A C 1
ATOM 727 O O . LEU A 1 92 ? 12.670 6.627 -11.199 1.00 92.00 92 LEU A O 1
ATOM 731 N N . VAL A 1 93 ? 11.344 5.079 -10.242 1.00 88.12 93 VAL A N 1
ATOM 732 C CA . VAL A 1 93 ? 11.849 3.953 -11.046 1.00 88.12 93 VAL A CA 1
ATOM 733 C C . VAL A 1 93 ? 11.544 4.184 -12.525 1.00 88.12 93 VAL A C 1
ATOM 735 O O . VAL A 1 93 ? 12.458 4.172 -13.347 1.00 88.12 93 VAL A O 1
ATOM 738 N N . ILE A 1 94 ? 10.283 4.461 -12.872 1.00 87.75 94 ILE A N 1
ATOM 739 C CA . ILE A 1 94 ? 9.849 4.681 -14.261 1.00 87.75 94 ILE A CA 1
ATOM 740 C C . ILE A 1 94 ? 10.593 5.871 -14.885 1.00 87.75 94 ILE A C 1
ATOM 742 O O . ILE A 1 94 ? 11.091 5.775 -16.009 1.00 87.75 94 ILE A O 1
ATOM 746 N N . LEU A 1 95 ? 10.710 6.982 -14.152 1.00 90.56 95 LEU A N 1
ATOM 747 C CA . LEU A 1 95 ? 11.439 8.166 -14.603 1.00 90.56 95 LEU A CA 1
ATOM 748 C C . LEU A 1 95 ? 12.941 7.890 -14.754 1.00 90.56 95 LEU A C 1
ATOM 750 O O . LEU A 1 95 ? 13.557 8.341 -15.718 1.00 90.56 95 LEU A O 1
ATOM 754 N N . GLY A 1 96 ? 13.528 7.126 -13.833 1.00 89.31 96 GLY A N 1
ATOM 755 C CA . GLY A 1 96 ? 14.919 6.694 -13.898 1.00 89.31 96 GLY A CA 1
ATOM 756 C C . GLY A 1 96 ? 15.203 5.865 -15.147 1.00 89.31 96 GLY A C 1
ATOM 757 O O . GLY A 1 96 ? 16.202 6.115 -15.819 1.00 89.31 96 GLY A O 1
ATOM 758 N N . PHE A 1 97 ? 14.290 4.968 -15.523 1.00 86.25 97 PHE A N 1
ATOM 759 C CA . PHE A 1 97 ? 14.373 4.233 -16.785 1.00 86.25 97 PHE A CA 1
ATOM 760 C C . PHE A 1 97 ? 14.249 5.153 -18.007 1.00 86.25 97 PHE A C 1
ATOM 762 O O . PHE A 1 97 ? 15.071 5.057 -18.916 1.00 86.25 97 PHE A O 1
ATOM 769 N N . HIS A 1 98 ? 13.282 6.077 -18.022 1.00 87.62 98 HIS A N 1
ATOM 770 C CA . HIS A 1 98 ? 13.109 7.029 -19.129 1.00 87.62 98 HIS A CA 1
ATOM 771 C C . HIS A 1 98 ? 14.328 7.926 -19.356 1.00 87.62 98 HIS A C 1
ATOM 773 O O . HIS A 1 98 ? 14.700 8.184 -20.497 1.00 87.62 98 HIS A O 1
ATOM 779 N N . LEU A 1 99 ? 14.938 8.405 -18.273 1.00 92.19 99 LEU A N 1
ATOM 780 C CA . LEU A 1 99 ? 16.113 9.274 -18.319 1.00 92.19 99 LEU A CA 1
ATOM 781 C C . LEU A 1 99 ? 17.431 8.487 -18.395 1.00 92.19 99 LEU A C 1
ATOM 783 O O . LEU A 1 99 ? 18.498 9.095 -18.357 1.00 92.19 99 LEU A O 1
ATOM 787 N N . VAL A 1 100 ? 17.374 7.149 -18.456 1.00 88.75 100 VAL A N 1
ATOM 788 C CA . VAL A 1 100 ? 18.538 6.241 -18.412 1.00 88.75 100 VAL A CA 1
ATOM 789 C C . VAL A 1 100 ? 19.446 6.540 -17.199 1.00 88.75 100 VAL A C 1
ATOM 791 O O . VAL A 1 100 ? 20.665 6.369 -17.216 1.00 88.75 100 VAL A O 1
ATOM 794 N N . ASN A 1 101 ? 18.842 7.002 -16.101 1.00 91.81 101 ASN A N 1
ATOM 795 C CA . ASN A 1 101 ? 19.524 7.413 -14.884 1.00 91.81 101 ASN A CA 1
ATOM 796 C C . ASN A 1 101 ? 19.492 6.285 -13.842 1.00 91.81 101 ASN A C 1
ATOM 798 O O . ASN A 1 101 ? 18.488 6.046 -13.158 1.00 91.81 101 ASN A O 1
ATOM 802 N N . LYS A 1 102 ? 20.637 5.613 -13.683 1.00 85.62 102 LYS A N 1
ATOM 803 C CA . LYS A 1 102 ? 20.816 4.499 -12.737 1.00 85.62 102 LYS A CA 1
ATOM 804 C C . LYS A 1 102 ? 20.604 4.915 -11.277 1.00 85.62 102 LYS A C 1
ATOM 806 O O . LYS A 1 102 ? 20.066 4.128 -10.501 1.00 85.62 102 LYS A O 1
ATOM 811 N N . ASN A 1 103 ? 20.964 6.147 -10.908 1.00 89.00 103 ASN A N 1
ATOM 812 C CA . ASN A 1 103 ? 20.825 6.638 -9.534 1.00 89.00 103 ASN A CA 1
ATOM 813 C C . ASN A 1 103 ? 19.355 6.845 -9.168 1.00 89.00 103 ASN A C 1
ATOM 815 O O . ASN A 1 103 ? 18.926 6.412 -8.102 1.00 89.00 103 ASN A O 1
ATOM 819 N N . ALA A 1 104 ? 18.580 7.457 -10.067 1.00 88.94 104 ALA A N 1
ATOM 820 C CA . ALA A 1 104 ? 17.146 7.656 -9.863 1.00 88.94 104 ALA A CA 1
ATOM 821 C C . ALA A 1 104 ? 16.397 6.317 -9.801 1.00 88.94 104 ALA A C 1
ATOM 823 O O . ALA A 1 104 ? 15.557 6.118 -8.928 1.00 88.94 104 ALA A O 1
ATOM 824 N N . THR A 1 105 ? 16.781 5.374 -10.667 1.00 85.75 105 THR A N 1
ATOM 825 C CA . THR A 1 105 ? 16.242 4.009 -10.669 1.00 85.75 105 THR A CA 1
ATOM 826 C C . THR A 1 105 ? 16.511 3.308 -9.334 1.00 85.75 105 THR A C 1
ATOM 828 O O . THR A 1 105 ? 15.581 2.832 -8.689 1.00 85.75 105 THR A O 1
ATOM 831 N N . SER A 1 106 ? 17.766 3.304 -8.871 1.00 84.44 106 SER A N 1
ATOM 832 C CA . SER A 1 106 ? 18.161 2.698 -7.590 1.00 84.44 106 SER A CA 1
ATOM 833 C C . SER A 1 106 ? 17.455 3.343 -6.390 1.00 84.44 106 SER A C 1
ATOM 835 O O . SER A 1 106 ? 16.920 2.642 -5.532 1.00 84.44 106 SER A O 1
ATOM 837 N N . ALA A 1 107 ? 17.380 4.678 -6.355 1.00 89.81 107 ALA A N 1
ATOM 838 C CA . ALA A 1 107 ? 16.665 5.403 -5.308 1.00 89.81 107 ALA A CA 1
ATOM 839 C C . ALA A 1 107 ? 15.175 5.032 -5.272 1.00 89.81 107 ALA A C 1
ATOM 841 O O . ALA A 1 107 ? 14.636 4.801 -4.191 1.00 89.81 107 ALA A O 1
ATOM 842 N N . GLY A 1 108 ? 14.531 4.914 -6.438 1.00 89.38 108 GLY A N 1
ATOM 843 C CA . GLY A 1 108 ? 13.145 4.462 -6.547 1.00 89.38 108 GLY A CA 1
ATOM 844 C C . GLY A 1 108 ? 12.933 3.074 -5.937 1.00 89.38 108 GLY A C 1
ATOM 845 O O . GLY A 1 108 ? 12.047 2.910 -5.102 1.00 89.38 108 GLY A O 1
ATOM 846 N N . PHE A 1 109 ? 13.805 2.109 -6.252 1.00 84.19 109 PHE A N 1
ATOM 847 C CA . PHE A 1 109 ? 13.754 0.769 -5.651 1.00 84.19 109 PHE A CA 1
ATOM 848 C C . PHE A 1 109 ? 13.893 0.803 -4.125 1.00 84.19 109 PHE A C 1
ATOM 850 O O . PHE A 1 109 ? 13.111 0.167 -3.421 1.00 84.19 109 PHE A O 1
ATOM 857 N N . ILE A 1 110 ? 14.850 1.572 -3.598 1.00 85.56 110 ILE A N 1
ATOM 858 C CA . ILE A 1 110 ? 15.047 1.707 -2.147 1.00 85.56 110 ILE A CA 1
ATOM 859 C C . ILE A 1 110 ? 13.802 2.302 -1.477 1.00 85.56 110 ILE A C 1
ATOM 861 O O . ILE A 1 110 ? 13.388 1.832 -0.417 1.00 85.56 110 ILE A O 1
ATOM 865 N N . ILE A 1 111 ? 13.186 3.311 -2.096 1.00 89.88 111 ILE A N 1
ATOM 866 C CA . ILE A 1 111 ? 11.966 3.938 -1.582 1.00 89.88 111 ILE A CA 1
ATOM 867 C C . ILE A 1 111 ? 10.810 2.931 -1.557 1.00 89.88 111 ILE A C 1
ATOM 869 O O . ILE A 1 111 ? 10.120 2.852 -0.545 1.00 89.88 111 ILE A O 1
ATOM 873 N N . THR A 1 112 ? 10.641 2.119 -2.604 1.00 85.25 112 THR A N 1
ATOM 874 C CA . THR A 1 112 ? 9.595 1.082 -2.695 1.00 85.25 112 THR A CA 1
ATOM 875 C C . THR A 1 112 ? 9.764 -0.051 -1.669 1.00 85.25 112 THR A C 1
ATOM 877 O O . THR A 1 112 ? 8.774 -0.640 -1.233 1.00 85.25 112 THR A O 1
ATOM 880 N N . LEU A 1 113 ? 10.980 -0.321 -1.178 1.00 82.75 113 LEU A N 1
ATOM 881 C CA . LEU A 1 113 ? 11.190 -1.321 -0.119 1.00 82.75 113 LEU A CA 1
ATOM 882 C C . LEU A 1 113 ? 10.533 -0.928 1.212 1.00 82.75 113 LEU A C 1
ATOM 884 O O . LEU A 1 113 ? 10.033 -1.789 1.939 1.00 82.75 113 LEU A O 1
ATOM 888 N N . LEU A 1 114 ? 10.515 0.363 1.550 1.00 84.88 114 LEU A N 1
ATOM 889 C CA . LEU A 1 114 ? 10.006 0.833 2.839 1.00 84.88 114 LEU A CA 1
ATOM 890 C C . LEU A 1 114 ? 8.492 0.543 3.020 1.00 84.88 114 LEU A C 1
ATOM 892 O O . LEU A 1 114 ? 8.124 -0.031 4.052 1.00 84.88 114 LEU A 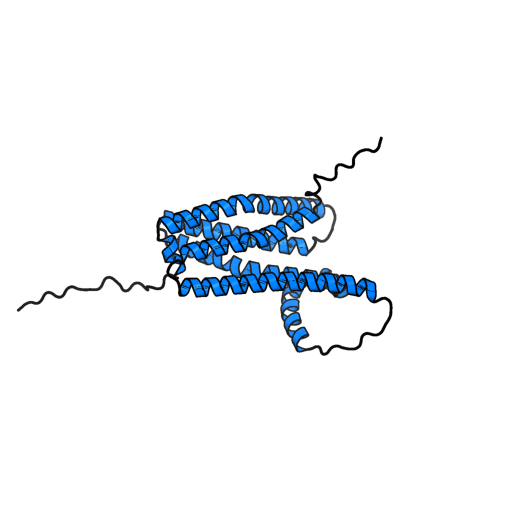O 1
ATOM 896 N N . PRO A 1 115 ? 7.606 0.839 2.047 1.00 87.56 115 PRO A N 1
ATOM 897 C CA . PRO A 1 115 ? 6.194 0.460 2.074 1.00 87.56 115 PRO A CA 1
ATOM 898 C C . PRO A 1 115 ? 5.918 -1.038 2.168 1.00 87.56 115 PRO A C 1
ATOM 900 O O . PRO A 1 115 ? 4.892 -1.410 2.740 1.00 87.56 115 PRO A O 1
ATOM 903 N N . CYS A 1 116 ? 6.779 -1.908 1.631 1.00 77.31 116 CYS A N 1
ATOM 904 C CA . CYS A 1 116 ? 6.586 -3.359 1.729 1.00 77.31 116 CYS A CA 1
ATOM 905 C C . CYS A 1 116 ? 6.573 -3.818 3.192 1.00 77.31 116 CYS A C 1
ATOM 907 O O . CYS A 1 116 ? 5.633 -4.480 3.637 1.00 77.31 116 CYS A O 1
ATOM 909 N N . TYR A 1 117 ? 7.558 -3.380 3.976 1.00 79.06 117 TYR A N 1
ATOM 910 C CA . TYR A 1 117 ? 7.617 -3.691 5.405 1.00 79.06 117 TYR A CA 1
ATOM 911 C C . TYR A 1 117 ? 6.633 -2.848 6.220 1.00 79.06 117 TYR A C 1
ATOM 913 O O . TYR A 1 117 ? 5.959 -3.359 7.120 1.00 79.06 117 TYR A O 1
ATOM 921 N N . GLY A 1 118 ? 6.507 -1.562 5.883 1.00 82.12 118 GLY A N 1
ATOM 922 C CA . GLY A 1 118 ? 5.633 -0.625 6.579 1.00 82.12 118 GLY A CA 1
ATOM 923 C C . GLY A 1 118 ? 4.165 -1.047 6.535 1.00 82.12 118 GLY A C 1
ATOM 924 O O . GLY A 1 118 ? 3.505 -1.063 7.575 1.00 82.12 118 GLY A O 1
ATOM 925 N N . ARG A 1 119 ? 3.649 -1.446 5.362 1.00 81.69 119 ARG A N 1
ATOM 926 C CA . ARG A 1 119 ? 2.248 -1.874 5.202 1.00 81.69 119 ARG A CA 1
ATOM 927 C C . ARG A 1 119 ? 1.925 -3.093 6.060 1.00 81.69 119 ARG A C 1
ATOM 929 O O . ARG A 1 119 ? 0.947 -3.057 6.807 1.00 81.69 119 ARG A O 1
ATOM 936 N N . ALA A 1 120 ? 2.760 -4.133 6.014 1.00 78.75 120 ALA A N 1
ATOM 937 C CA . ALA A 1 120 ? 2.573 -5.331 6.833 1.00 78.75 120 ALA A CA 1
ATOM 938 C C . ALA A 1 120 ? 2.583 -4.991 8.333 1.00 78.75 120 ALA A C 1
ATOM 940 O O . ALA A 1 120 ? 1.678 -5.382 9.073 1.00 78.75 120 ALA A O 1
ATOM 941 N N . TYR A 1 121 ? 3.557 -4.188 8.762 1.00 79.62 121 TYR A N 1
ATOM 942 C CA . TYR A 1 121 ? 3.699 -3.766 10.152 1.00 79.62 121 TYR A CA 1
ATOM 943 C C . TYR A 1 121 ? 2.487 -2.970 10.657 1.00 79.62 121 TYR A C 1
ATOM 945 O O . TYR A 1 121 ? 1.893 -3.313 11.684 1.00 79.62 121 TYR A O 1
ATOM 953 N N . PHE A 1 122 ? 2.070 -1.929 9.929 1.00 82.25 122 PHE A N 1
ATOM 954 C CA . PHE A 1 122 ? 0.923 -1.118 10.335 1.00 82.25 122 PHE A CA 1
ATOM 955 C C . PHE A 1 122 ? -0.376 -1.914 10.332 1.00 82.25 122 PHE A C 1
ATOM 957 O O . PHE A 1 122 ? -1.205 -1.698 11.214 1.00 82.25 122 PHE A O 1
ATOM 964 N N . HIS A 1 123 ? -0.542 -2.865 9.413 1.00 78.62 123 HIS A N 1
ATOM 965 C CA . HIS A 1 123 ? -1.748 -3.677 9.361 1.00 78.62 123 HIS A CA 1
ATOM 966 C C . HIS A 1 123 ? -1.861 -4.640 10.551 1.00 78.62 123 HIS A C 1
ATOM 968 O O . HIS A 1 123 ? -2.923 -4.714 11.176 1.00 78.62 123 HIS A O 1
ATOM 974 N N . VAL A 1 124 ? -0.758 -5.294 10.940 1.00 77.94 124 VAL A N 1
ATOM 975 C CA . VAL A 1 124 ? -0.692 -6.102 12.173 1.00 77.94 124 VAL A CA 1
ATOM 976 C C . VAL A 1 124 ? -1.048 -5.247 13.384 1.00 77.94 124 VAL A C 1
ATOM 978 O O . VAL A 1 124 ? -1.869 -5.639 14.211 1.00 77.94 124 VAL A O 1
ATOM 981 N N . LEU A 1 125 ? -0.500 -4.036 13.464 1.00 77.31 125 LEU A N 1
ATOM 982 C CA . LEU A 1 125 ? -0.791 -3.132 14.570 1.00 77.31 125 LEU A CA 1
ATOM 983 C C . LEU A 1 125 ? -2.247 -2.659 14.602 1.00 77.31 125 LEU A C 1
ATOM 985 O O . LEU A 1 125 ? -2.812 -2.540 15.687 1.00 77.31 125 LEU A O 1
ATOM 989 N N . THR A 1 126 ? -2.867 -2.405 13.449 1.00 79.06 126 THR A N 1
ATOM 990 C CA . THR A 1 126 ? -4.306 -2.120 13.368 1.00 79.06 126 THR A CA 1
ATOM 991 C C . THR A 1 126 ? -5.125 -3.315 13.860 1.00 79.06 126 THR A C 1
ATOM 993 O O . THR A 1 126 ? -6.098 -3.124 14.588 1.00 79.06 126 THR A O 1
ATOM 996 N N . CYS A 1 127 ? -4.730 -4.548 13.527 1.00 76.88 127 CYS A N 1
ATOM 997 C CA . CYS A 1 127 ? -5.406 -5.755 14.011 1.00 76.88 127 CYS A CA 1
ATOM 998 C C . CYS A 1 127 ? -5.298 -5.896 15.536 1.00 76.88 127 CYS A C 1
ATOM 1000 O O . CYS A 1 127 ? -6.306 -6.119 16.206 1.00 76.88 127 CYS A O 1
ATOM 1002 N N . VAL A 1 128 ? -4.099 -5.701 16.091 1.00 75.56 128 VAL A N 1
ATOM 1003 C CA . VAL A 1 128 ? -3.849 -5.751 17.540 1.00 75.56 128 VAL A CA 1
ATOM 1004 C C . VAL A 1 128 ? -4.632 -4.668 18.282 1.00 75.56 128 VAL A C 1
ATOM 1006 O O . VAL A 1 128 ? -5.233 -4.943 19.317 1.00 75.56 128 VAL A O 1
ATOM 1009 N N . GLU A 1 129 ? -4.690 -3.447 17.749 1.00 76.56 129 GLU A N 1
ATOM 1010 C CA . GLU A 1 129 ? -5.491 -2.372 18.343 1.00 76.56 129 GLU A CA 1
ATOM 1011 C C . GLU A 1 129 ? -6.977 -2.755 18.413 1.00 76.56 129 GLU A C 1
ATOM 1013 O O . GLU A 1 129 ? -7.609 -2.602 19.459 1.00 76.56 129 GLU A O 1
ATOM 1018 N N . ARG A 1 130 ? -7.538 -3.300 17.325 1.00 78.31 130 ARG A N 1
ATOM 1019 C CA . ARG A 1 130 ? -8.940 -3.752 17.292 1.00 78.31 130 ARG A CA 1
ATOM 1020 C C . ARG A 1 130 ? -9.200 -4.912 18.238 1.00 78.31 130 ARG A C 1
ATOM 1022 O O . ARG A 1 130 ? -10.249 -4.933 18.875 1.00 78.31 130 ARG A O 1
ATOM 1029 N N . TYR A 1 131 ? -8.251 -5.836 18.347 1.00 74.12 131 TYR A N 1
ATOM 1030 C CA . TYR A 1 131 ? -8.315 -6.929 19.306 1.00 74.12 131 TYR A CA 1
ATOM 1031 C C . TYR A 1 131 ? -8.404 -6.401 20.739 1.00 74.12 131 TYR A C 1
ATOM 1033 O O . TYR A 1 131 ? -9.336 -6.740 21.466 1.00 74.12 131 TYR A O 1
ATOM 1041 N N . LEU A 1 132 ? -7.481 -5.517 21.127 1.00 73.19 132 LEU A N 1
ATOM 1042 C CA . LEU A 1 132 ? -7.441 -4.949 22.473 1.00 73.19 132 LEU A CA 1
ATOM 1043 C C . LEU A 1 132 ? -8.702 -4.149 22.792 1.00 73.19 132 LEU A C 1
ATOM 1045 O O . LEU A 1 132 ? -9.245 -4.291 23.884 1.00 73.19 132 LEU A O 1
ATOM 1049 N N . ALA A 1 133 ? -9.198 -3.365 21.834 1.00 76.56 133 ALA A N 1
ATOM 1050 C CA . ALA A 1 133 ? -10.413 -2.580 22.013 1.00 76.56 133 ALA A CA 1
ATOM 1051 C C . ALA A 1 133 ? -11.652 -3.445 22.308 1.00 76.56 133 ALA A C 1
ATOM 1053 O O . ALA A 1 133 ? -12.533 -2.995 23.037 1.00 76.56 133 ALA A O 1
ATOM 1054 N N . VAL A 1 134 ? -11.726 -4.668 21.767 1.00 77.75 134 VAL A N 1
ATOM 1055 C CA . VAL A 1 134 ? -12.882 -5.557 21.971 1.00 77.75 134 VAL A CA 1
ATOM 1056 C C . VAL A 1 134 ? -12.689 -6.516 23.143 1.00 77.75 134 VAL A C 1
ATOM 1058 O O . VAL A 1 134 ? -13.593 -6.679 23.958 1.00 77.75 134 VAL A O 1
ATOM 1061 N N . VAL A 1 135 ? -11.535 -7.176 23.231 1.00 75.06 135 VAL A N 1
ATOM 1062 C CA . VAL A 1 135 ? -11.320 -8.255 24.208 1.00 75.06 135 VAL A CA 1
ATOM 1063 C C . VAL A 1 135 ? -10.924 -7.704 25.575 1.00 75.06 135 VAL A C 1
ATOM 1065 O O . VAL A 1 135 ? -11.335 -8.247 26.600 1.00 75.06 135 VAL A O 1
ATOM 1068 N N . HIS A 1 136 ? -10.173 -6.600 25.605 1.00 74.44 136 HIS A N 1
ATOM 1069 C CA . HIS A 1 136 ? -9.639 -6.015 26.834 1.00 74.44 136 HIS A CA 1
ATOM 1070 C C . HIS A 1 136 ? -9.887 -4.497 26.901 1.00 74.44 136 HIS A C 1
ATOM 1072 O O . HIS A 1 136 ? -8.929 -3.719 26.936 1.00 74.44 136 HIS A O 1
ATOM 1078 N N . PRO A 1 137 ? -11.155 -4.043 26.967 1.00 76.31 137 PRO A N 1
ATOM 1079 C CA . PRO A 1 137 ? -11.500 -2.621 26.903 1.00 76.31 137 PRO A CA 1
ATOM 1080 C C . PRO A 1 137 ? -10.888 -1.797 28.046 1.00 76.31 137 PRO A C 1
ATOM 1082 O O . PRO A 1 137 ? -10.459 -0.670 27.820 1.00 76.31 137 PRO A O 1
ATOM 1085 N N . VAL A 1 138 ? -10.770 -2.359 29.256 1.00 78.31 138 VAL A N 1
ATOM 1086 C CA . VAL A 1 138 ? -10.135 -1.686 30.408 1.00 78.31 138 VAL A CA 1
ATOM 1087 C C . VAL A 1 138 ? -8.636 -1.485 30.170 1.00 78.31 138 VAL A C 1
ATOM 1089 O O . VAL A 1 138 ? -8.107 -0.397 30.391 1.00 78.31 138 VAL A O 1
ATOM 1092 N N . THR A 1 139 ? -7.947 -2.510 29.660 1.00 74.19 139 THR A N 1
ATOM 1093 C CA . THR A 1 139 ? -6.536 -2.408 29.269 1.00 74.19 139 THR A CA 1
ATOM 1094 C C . THR A 1 139 ? -6.381 -1.395 28.144 1.00 74.19 139 THR A C 1
ATOM 1096 O O . THR A 1 139 ? -5.543 -0.509 28.240 1.00 74.19 139 THR A O 1
ATOM 1099 N N . TYR A 1 140 ? -7.232 -1.452 27.120 1.00 73.31 140 TYR A N 1
ATOM 1100 C CA . TYR A 1 140 ? -7.224 -0.503 26.012 1.00 73.31 140 TYR A CA 1
ATOM 1101 C C . TYR A 1 140 ? -7.428 0.952 26.471 1.00 73.31 140 TYR A C 1
ATOM 1103 O O . TYR A 1 140 ? -6.696 1.833 26.026 1.00 73.31 140 TYR A O 1
ATOM 1111 N N . LEU A 1 141 ? -8.357 1.222 27.395 1.00 73.75 141 LEU A N 1
ATOM 1112 C CA . LEU A 1 141 ? -8.587 2.565 27.946 1.00 73.75 141 LEU A CA 1
ATOM 1113 C C . LEU A 1 141 ? -7.404 3.070 28.784 1.00 73.75 141 LEU A C 1
ATOM 1115 O O . LEU A 1 141 ? -7.016 4.229 28.648 1.00 73.75 141 LEU A O 1
ATOM 1119 N N . ASN A 1 142 ? -6.780 2.204 29.585 1.00 71.94 142 ASN A N 1
ATOM 1120 C CA . ASN A 1 142 ? -5.561 2.555 30.320 1.00 71.94 142 ASN A CA 1
ATOM 1121 C C . ASN A 1 142 ? -4.381 2.837 29.373 1.00 71.94 142 ASN A C 1
ATOM 1123 O O . ASN A 1 142 ? -3.642 3.802 29.566 1.00 71.94 142 ASN A O 1
ATOM 1127 N N . LEU A 1 143 ? -4.244 2.047 28.303 1.00 65.00 143 LEU A N 1
ATOM 1128 C CA . LEU A 1 143 ? -3.244 2.247 27.249 1.00 65.00 143 LEU A CA 1
ATOM 1129 C C . LEU A 1 143 ? -3.499 3.536 26.449 1.00 65.00 143 LEU A C 1
ATOM 1131 O O . LEU A 1 143 ? -2.550 4.219 26.070 1.00 65.00 143 LEU A O 1
ATOM 1135 N N . LYS A 1 144 ? -4.769 3.911 26.240 1.00 66.69 144 LYS A N 1
ATOM 1136 C CA . LYS A 1 144 ? -5.168 5.184 25.616 1.00 66.69 144 LYS A CA 1
ATOM 1137 C C . LYS A 1 144 ? -4.701 6.394 26.438 1.00 66.69 144 LYS A C 1
ATOM 1139 O O . LYS A 1 144 ? -4.397 7.434 25.861 1.00 66.69 144 LYS A O 1
ATOM 1144 N N . GLY A 1 145 ? -4.623 6.265 27.765 1.00 65.12 145 GLY A N 1
ATOM 1145 C CA . GLY A 1 145 ? -4.189 7.332 28.673 1.00 65.12 145 GLY A CA 1
ATOM 1146 C C . GLY A 1 145 ? -2.677 7.597 28.693 1.00 65.12 145 GLY A C 1
ATOM 1147 O O . GLY A 1 145 ? -2.262 8.695 29.058 1.00 65.12 145 GLY A O 1
ATOM 1148 N N . GLN A 1 146 ? -1.835 6.641 28.278 1.00 56.50 146 GLN A N 1
ATOM 1149 C CA . GLN A 1 146 ? -0.372 6.762 28.343 1.00 56.50 146 GLN A CA 1
ATOM 1150 C C . GLN A 1 146 ? 0.281 6.629 26.955 1.00 56.50 146 GLN A C 1
ATOM 1152 O O . GLN A 1 146 ? 0.417 5.529 26.442 1.00 56.50 146 GLN A O 1
ATOM 1157 N N . ARG A 1 147 ? 0.715 7.753 26.352 1.00 57.44 147 ARG A N 1
ATOM 1158 C CA . ARG A 1 147 ? 1.621 7.877 25.172 1.00 57.44 147 ARG A CA 1
ATOM 1159 C C . ARG A 1 147 ? 1.811 6.581 24.342 1.00 57.44 147 ARG A C 1
ATOM 1161 O O . ARG A 1 147 ? 2.837 5.904 24.435 1.00 57.44 147 ARG A O 1
ATOM 1168 N N . GLY A 1 148 ? 0.841 6.288 23.470 1.00 56.72 148 GLY A N 1
ATOM 1169 C CA . GLY A 1 148 ? 0.660 5.035 22.710 1.00 56.72 148 GLY A CA 1
ATOM 1170 C C . GLY A 1 148 ? 1.762 4.562 21.743 1.00 56.72 148 GLY A C 1
ATOM 1171 O O . GLY A 1 148 ? 1.539 3.610 20.998 1.00 56.72 148 GLY A O 1
ATOM 1172 N N . VAL A 1 149 ? 2.957 5.160 21.744 1.00 52.16 149 VAL A N 1
ATOM 1173 C CA . VAL A 1 149 ? 4.092 4.712 20.911 1.00 52.16 149 VAL A CA 1
ATOM 1174 C C . VAL A 1 149 ? 4.819 3.526 21.555 1.00 52.16 149 VAL A C 1
ATOM 1176 O O . VAL A 1 149 ? 5.125 2.541 20.886 1.00 52.16 149 VAL A O 1
ATOM 1179 N N . ARG A 1 150 ? 5.032 3.562 22.877 1.00 55.75 150 ARG A N 1
ATOM 1180 C CA . ARG A 1 150 ? 5.752 2.502 23.609 1.00 55.75 150 ARG A CA 1
ATOM 1181 C C . ARG A 1 150 ? 4.933 1.203 23.682 1.00 55.75 150 ARG A C 1
ATOM 1183 O O . ARG A 1 150 ? 5.477 0.106 23.644 1.00 55.75 150 ARG A O 1
ATOM 1190 N N . ILE A 1 151 ? 3.610 1.340 23.684 1.00 54.53 151 ILE A N 1
ATOM 1191 C CA . ILE A 1 151 ? 2.637 0.250 23.797 1.00 54.53 151 ILE A CA 1
ATOM 1192 C C . ILE A 1 151 ? 2.562 -0.607 22.534 1.00 54.53 151 ILE A C 1
ATOM 1194 O O . ILE A 1 151 ? 2.413 -1.815 22.650 1.00 54.53 151 ILE A O 1
ATOM 1198 N N . ARG A 1 152 ? 2.710 -0.035 21.332 1.00 58.44 152 ARG A N 1
ATOM 1199 C CA . ARG A 1 152 ? 2.707 -0.820 20.082 1.00 58.44 152 ARG A CA 1
ATOM 1200 C C . ARG A 1 152 ? 3.891 -1.785 20.012 1.00 58.44 152 ARG A C 1
ATOM 1202 O O . ARG A 1 152 ? 3.704 -2.943 19.654 1.00 58.44 152 ARG A O 1
ATOM 1209 N N . ASN A 1 153 ? 5.069 -1.336 20.449 1.00 53.88 153 ASN A N 1
ATOM 1210 C CA . ASN A 1 153 ? 6.258 -2.184 20.555 1.00 53.88 153 ASN A CA 1
ATOM 1211 C C . ASN A 1 153 ? 6.104 -3.252 21.652 1.00 53.88 153 ASN A C 1
ATOM 1213 O O . ASN A 1 153 ? 6.450 -4.412 21.446 1.00 53.88 153 ASN A O 1
ATOM 1217 N N . ILE A 1 154 ? 5.514 -2.880 22.794 1.00 57.66 154 ILE A N 1
ATOM 1218 C CA . ILE A 1 154 ? 5.229 -3.814 23.892 1.00 57.66 154 ILE A CA 1
ATOM 1219 C C . ILE A 1 154 ? 4.157 -4.840 23.492 1.00 57.66 154 ILE A C 1
ATOM 1221 O O . ILE A 1 154 ? 4.300 -5.998 23.846 1.00 57.66 154 ILE A O 1
ATOM 1225 N N . CYS A 1 155 ? 3.121 -4.487 22.722 1.00 58.62 155 CYS A N 1
ATOM 1226 C CA . CYS A 1 155 ? 2.071 -5.428 22.302 1.00 58.62 155 CYS A CA 1
ATOM 1227 C C . CYS A 1 155 ? 2.589 -6.518 21.358 1.00 58.62 155 CYS A C 1
ATOM 1229 O O . CYS A 1 155 ? 2.115 -7.649 21.435 1.00 58.62 155 CYS A O 1
ATOM 1231 N N . ILE A 1 156 ? 3.555 -6.205 20.489 1.00 57.94 156 ILE A N 1
ATOM 1232 C CA . ILE A 1 156 ? 4.205 -7.204 19.627 1.00 57.94 156 ILE A CA 1
ATOM 1233 C C . ILE A 1 156 ? 5.006 -8.185 20.492 1.00 57.94 156 ILE A C 1
ATOM 1235 O O . ILE A 1 156 ? 4.828 -9.395 20.363 1.00 57.94 156 ILE A O 1
ATOM 1239 N N . GLY A 1 157 ? 5.798 -7.673 21.442 1.00 59.03 157 GLY A N 1
ATOM 1240 C CA . GLY A 1 157 ? 6.525 -8.508 22.405 1.00 59.03 157 GLY A CA 1
ATOM 1241 C C . GLY A 1 157 ? 5.597 -9.329 23.305 1.00 59.03 157 GLY A C 1
ATOM 1242 O O . GLY A 1 157 ? 5.816 -10.517 23.506 1.00 59.03 157 GLY A O 1
ATOM 1243 N N . MET A 1 158 ? 4.505 -8.731 23.782 1.00 55.72 158 MET A N 1
ATOM 1244 C CA . MET A 1 158 ? 3.521 -9.379 24.645 1.00 55.72 158 MET A CA 1
ATOM 1245 C C . MET A 1 158 ? 2.668 -10.396 23.897 1.00 55.72 158 MET A C 1
ATOM 1247 O O . MET A 1 158 ? 2.314 -11.385 24.505 1.00 55.72 158 MET A O 1
ATOM 1251 N N . SER A 1 159 ? 2.353 -10.224 22.610 1.00 58.34 159 SER A N 1
ATOM 1252 C CA . SER A 1 159 ? 1.592 -11.233 21.848 1.00 58.34 159 SER A CA 1
ATOM 1253 C C . SER A 1 159 ? 2.386 -12.535 21.712 1.00 58.34 159 SER A C 1
ATOM 1255 O O . SER A 1 159 ? 1.837 -13.612 21.920 1.00 58.34 159 SER A O 1
ATOM 1257 N N . VAL A 1 160 ? 3.694 -12.430 21.460 1.00 52.88 160 VAL A N 1
ATOM 1258 C CA . VAL A 1 160 ? 4.622 -13.574 21.454 1.00 52.88 160 VAL A CA 1
ATOM 1259 C C . VAL A 1 160 ? 4.751 -14.172 22.858 1.00 52.88 160 VAL A C 1
ATOM 1261 O O . VAL A 1 160 ? 4.692 -15.386 23.029 1.00 52.88 160 VAL A O 1
ATOM 1264 N N . LEU A 1 161 ? 4.848 -13.322 23.881 1.00 47.50 161 LEU A N 1
ATOM 1265 C CA . LEU A 1 161 ? 5.014 -13.758 25.263 1.00 47.50 161 LEU A CA 1
ATOM 1266 C C . LEU A 1 161 ? 3.736 -14.392 25.850 1.00 47.50 161 LEU A C 1
ATOM 1268 O O . LEU A 1 161 ? 3.818 -15.384 26.556 1.00 47.50 161 LEU A O 1
ATOM 1272 N N . HIS A 1 162 ? 2.542 -13.886 25.536 1.00 54.53 162 HIS A N 1
ATOM 1273 C CA . HIS A 1 162 ? 1.263 -14.405 26.040 1.00 54.53 162 HIS A CA 1
ATOM 1274 C C . HIS A 1 162 ? 0.877 -15.732 25.372 1.00 54.53 162 HIS A C 1
ATOM 1276 O O . HIS A 1 162 ? 0.304 -16.591 26.040 1.00 54.53 162 HIS A O 1
ATOM 1282 N N . VAL A 1 163 ? 1.231 -15.912 24.091 1.00 54.78 163 VAL A N 1
ATOM 1283 C CA . VAL A 1 163 ? 1.106 -17.190 23.365 1.00 54.78 163 VAL A CA 1
ATOM 1284 C C . VAL A 1 163 ? 2.020 -18.261 23.965 1.00 54.78 163 VAL A C 1
ATOM 1286 O O . VAL A 1 163 ? 1.638 -19.425 24.009 1.00 54.78 163 VAL A O 1
ATOM 1289 N N . LEU A 1 164 ? 3.191 -17.874 24.476 1.00 42.34 164 LEU A N 1
ATOM 1290 C CA . LEU A 1 164 ? 4.127 -18.796 25.12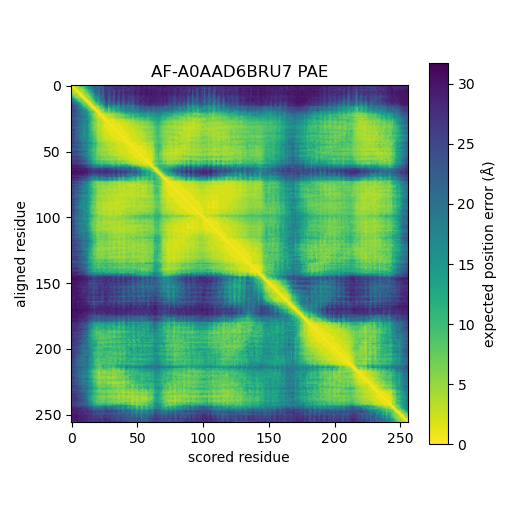4 1.00 42.34 164 LEU A CA 1
ATOM 1291 C C . LEU A 1 164 ? 3.830 -19.039 26.616 1.00 42.34 164 LEU A C 1
ATOM 1293 O O . LEU A 1 164 ? 4.304 -20.034 27.156 1.00 42.34 164 LEU A O 1
ATOM 1297 N N . ILE A 1 165 ? 3.074 -18.161 27.293 1.00 50.69 165 ILE A N 1
ATOM 1298 C CA . ILE A 1 165 ? 2.976 -18.165 28.768 1.00 50.69 165 ILE A CA 1
ATOM 1299 C C . ILE A 1 165 ? 1.630 -18.630 29.347 1.00 50.69 165 ILE A C 1
ATOM 1301 O O . ILE A 1 165 ? 1.615 -18.996 30.521 1.00 50.69 165 ILE A O 1
ATOM 1305 N N . ARG A 1 166 ? 0.494 -18.658 28.630 1.00 45.22 166 ARG A N 1
ATOM 1306 C CA . ARG A 1 166 ? -0.796 -18.966 29.300 1.00 45.22 166 ARG A CA 1
ATOM 1307 C C . ARG A 1 166 ? -1.420 -20.337 28.980 1.00 45.22 166 ARG A C 1
ATOM 1309 O O . ARG A 1 166 ? -2.049 -20.482 27.935 1.00 45.22 166 ARG A O 1
ATOM 1316 N N . PRO A 1 167 ? -1.411 -21.276 29.950 1.00 47.38 167 PRO A N 1
ATOM 1317 C CA . PRO A 1 167 ? -2.481 -22.252 30.154 1.00 47.38 167 PRO A CA 1
ATOM 1318 C C . PRO A 1 167 ? -3.761 -21.536 30.619 1.00 47.38 167 PRO A C 1
ATOM 1320 O O . PRO A 1 167 ? -3.707 -20.608 31.430 1.00 47.38 167 PRO A O 1
ATOM 1323 N N . GLY A 1 168 ? -4.913 -21.947 30.086 1.00 46.72 168 GLY A N 1
ATOM 1324 C CA . GLY A 1 168 ? -6.216 -21.332 30.352 1.00 46.72 168 GLY A CA 1
ATOM 1325 C C . GLY A 1 168 ? -6.690 -21.524 31.801 1.00 46.72 168 GLY A C 1
ATOM 1326 O O . GLY A 1 168 ? -6.820 -22.670 32.230 1.00 46.72 168 GLY A O 1
ATOM 1327 N N . PRO A 1 169 ? -6.994 -20.448 32.554 1.00 48.75 169 PRO A N 1
ATOM 1328 C CA . PRO A 1 169 ? -7.522 -20.559 33.906 1.00 48.75 169 PRO A CA 1
ATOM 1329 C C . PRO A 1 169 ? -9.015 -20.202 33.971 1.00 48.75 169 PRO A C 1
ATOM 1331 O O . PRO A 1 169 ? -9.404 -19.071 33.694 1.00 48.75 169 PRO A O 1
ATOM 1334 N N . GLY A 1 170 ? -9.806 -21.206 34.365 1.00 67.38 170 GLY A N 1
ATOM 1335 C CA . GLY A 1 170 ? -11.093 -21.156 35.073 1.00 67.38 170 GLY A CA 1
ATOM 1336 C C . GLY A 1 170 ? -12.001 -19.939 34.878 1.00 67.38 170 GLY A C 1
ATOM 1337 O O . GLY A 1 170 ? -11.803 -18.896 35.494 1.00 67.38 170 GLY A O 1
ATOM 1338 N N . GLU A 1 171 ? -13.087 -20.128 34.127 1.00 50.53 171 GLU A N 1
ATOM 1339 C CA . GLU A 1 171 ? -14.140 -19.133 33.939 1.00 50.53 171 GLU A CA 1
ATOM 1340 C C . GLU A 1 171 ? -15.486 -19.638 34.508 1.00 50.53 171 GLU A C 1
ATOM 1342 O O . GLU A 1 171 ? -16.225 -20.386 33.876 1.00 50.53 171 GLU A O 1
ATOM 1347 N N . GLN A 1 172 ? -15.877 -19.131 35.680 1.00 51.75 172 GLN A N 1
ATOM 1348 C CA . GLN A 1 172 ? -17.165 -19.324 36.380 1.00 51.75 172 GLN A CA 1
ATOM 1349 C C . GLN A 1 172 ? -17.608 -17.916 36.834 1.00 51.75 172 GLN A C 1
ATOM 1351 O O . GLN A 1 172 ? -16.755 -17.172 37.295 1.00 51.75 172 GLN A O 1
ATOM 1356 N N . GLY A 1 173 ? -18.814 -17.373 36.703 1.00 62.06 173 GLY A N 1
ATOM 1357 C CA . GLY A 1 173 ? -20.090 -17.696 36.077 1.00 62.06 173 GLY A CA 1
ATOM 1358 C C . GLY A 1 173 ? -20.955 -16.424 36.223 1.00 62.06 173 GLY A C 1
ATOM 1359 O O . GLY A 1 173 ? -20.834 -15.733 37.231 1.00 62.06 173 GLY A O 1
ATOM 1360 N N . GLY A 1 174 ? -21.789 -16.099 35.228 1.00 62.19 174 GLY A N 1
ATOM 1361 C CA . GLY A 1 174 ? -22.807 -15.034 35.313 1.00 62.19 174 GLY A CA 1
ATOM 1362 C C . GLY A 1 174 ? -22.706 -13.957 34.223 1.00 62.19 174 GLY A C 1
ATOM 1363 O O . GLY A 1 174 ? -21.726 -13.229 34.165 1.00 62.19 174 GLY A O 1
ATOM 1364 N N . ASP A 1 175 ? -23.735 -13.886 33.372 1.00 56.00 175 ASP A N 1
ATOM 1365 C CA . ASP A 1 175 ? -23.966 -12.930 32.265 1.00 56.00 175 ASP A CA 1
ATOM 1366 C C . ASP A 1 175 ? -22.957 -12.937 31.093 1.00 56.00 175 ASP A C 1
ATOM 1368 O O . ASP A 1 175 ? -22.525 -11.919 30.552 1.00 56.00 175 ASP A O 1
ATOM 1372 N N . ARG A 1 176 ? -22.558 -14.149 30.691 1.00 53.84 176 ARG A N 1
ATOM 1373 C CA . ARG A 1 176 ? -21.535 -14.406 29.663 1.00 53.84 176 ARG A CA 1
ATOM 1374 C C . ARG A 1 176 ? -22.027 -14.394 28.217 1.00 53.84 176 ARG A C 1
ATOM 1376 O O . ARG A 1 176 ? -21.262 -14.068 27.316 1.00 53.84 176 ARG A O 1
ATOM 1383 N N . THR A 1 177 ? -23.282 -14.747 27.953 1.00 56.78 177 THR A N 1
ATOM 1384 C CA . THR A 1 177 ? -23.719 -15.123 26.594 1.00 56.78 177 THR A CA 1
ATOM 1385 C C . THR A 1 177 ? -23.677 -13.965 25.593 1.00 56.78 177 THR A C 1
ATOM 1387 O O . THR A 1 177 ? -23.242 -14.158 24.456 1.00 56.78 177 THR A O 1
ATOM 1390 N N . ILE A 1 178 ? -24.052 -12.751 26.009 1.00 58.78 178 ILE A N 1
ATOM 1391 C CA . ILE A 1 178 ? -24.076 -11.570 25.128 1.00 58.78 178 ILE A CA 1
ATOM 1392 C C . ILE A 1 178 ? -22.656 -11.036 24.879 1.00 58.78 178 ILE A C 1
ATOM 1394 O O . ILE A 1 178 ? -22.271 -10.746 23.740 1.00 58.78 178 ILE A O 1
ATOM 1398 N N . VAL A 1 179 ? -21.844 -10.940 25.935 1.00 60.06 179 VAL A N 1
ATOM 1399 C CA . VAL A 1 179 ? -20.471 -10.427 25.839 1.00 60.06 179 VAL A CA 1
ATOM 1400 C C . VAL A 1 179 ? -19.591 -11.398 25.046 1.00 60.06 179 VAL A C 1
ATOM 1402 O O . VAL A 1 179 ? -18.828 -10.959 24.179 1.00 60.06 179 VAL A O 1
ATOM 1405 N N . ASP A 1 180 ? -19.753 -12.707 25.241 1.00 67.50 180 ASP A N 1
ATOM 1406 C CA . ASP A 1 180 ? -18.982 -13.726 24.525 1.00 67.50 180 ASP A CA 1
ATOM 1407 C C . ASP A 1 180 ? -19.317 -13.777 23.036 1.00 67.50 180 ASP A C 1
ATOM 1409 O O . ASP A 1 180 ? -18.420 -13.987 22.220 1.00 67.50 180 ASP A O 1
ATOM 1413 N N . GLN A 1 181 ? -20.561 -13.493 22.635 1.00 74.12 181 GLN A N 1
ATOM 1414 C CA . GLN A 1 181 ? -20.919 -13.417 21.217 1.00 74.12 181 GLN A CA 1
ATOM 1415 C C . GLN A 1 181 ? -20.215 -12.249 20.513 1.00 74.12 181 GLN A C 1
ATOM 1417 O O . GLN A 1 181 ? -19.698 -12.412 19.403 1.00 74.12 181 GLN A O 1
ATOM 1422 N N . SER A 1 182 ? -20.150 -11.082 21.158 1.00 67.50 182 SER A N 1
ATOM 1423 C CA . SER A 1 182 ? -19.455 -9.911 20.611 1.00 67.50 182 SER A CA 1
ATOM 1424 C C . SER A 1 182 ? -17.939 -10.139 20.505 1.00 67.50 182 SER A C 1
ATOM 1426 O O . SER A 1 182 ? -17.349 -9.885 19.449 1.00 67.50 182 SER A O 1
ATOM 1428 N N . LYS A 1 183 ? -17.330 -10.729 21.546 1.00 66.38 183 LYS A N 1
ATOM 1429 C CA . LYS A 1 183 ? -15.915 -11.128 21.579 1.00 66.38 183 LYS A CA 1
ATOM 1430 C C . LYS A 1 183 ? -15.605 -12.161 20.502 1.00 66.38 183 LYS A C 1
ATOM 1432 O O . LYS A 1 183 ? -14.652 -11.993 19.747 1.00 66.38 183 LYS A O 1
ATOM 1437 N N . ARG A 1 184 ? -16.447 -13.190 20.377 1.00 70.88 184 ARG A N 1
ATOM 1438 C CA . ARG A 1 184 ? -16.314 -14.260 19.385 1.00 70.88 184 ARG A CA 1
ATOM 1439 C C . ARG A 1 184 ? -16.424 -13.715 17.965 1.00 70.88 184 ARG A C 1
ATOM 1441 O O . ARG A 1 184 ? -15.583 -14.032 17.132 1.00 70.88 184 ARG A O 1
ATOM 1448 N N . ARG A 1 185 ? -17.401 -12.848 17.681 1.00 73.75 185 ARG A N 1
ATOM 1449 C CA . ARG A 1 185 ? -17.545 -12.215 16.359 1.00 73.75 185 ARG A CA 1
ATOM 1450 C C . ARG A 1 185 ? -16.330 -11.358 16.000 1.00 73.75 185 ARG A C 1
ATOM 1452 O O . ARG A 1 185 ? -15.841 -11.438 14.872 1.00 73.75 185 ARG A O 1
ATOM 1459 N N . ALA A 1 186 ? -15.827 -10.559 16.939 1.00 65.44 186 ALA A N 1
ATOM 1460 C CA . ALA A 1 186 ? -14.634 -9.751 16.712 1.00 65.44 186 ALA A CA 1
ATOM 1461 C C . ALA A 1 186 ? -13.384 -10.612 16.516 1.00 65.44 186 ALA A C 1
ATOM 1463 O O . ALA A 1 186 ? -12.620 -10.360 15.588 1.00 65.44 186 ALA A O 1
ATOM 1464 N N . PHE A 1 187 ? -13.219 -11.664 17.319 1.00 70.25 187 PHE A N 1
ATOM 1465 C CA . PHE A 1 187 ? -12.138 -12.631 17.172 1.00 70.25 187 PHE A CA 1
ATOM 1466 C C . PHE A 1 187 ? -12.158 -13.290 15.790 1.00 70.25 187 PHE A C 1
ATOM 1468 O O . PHE A 1 187 ? -11.154 -13.238 15.089 1.00 70.25 187 PHE A O 1
ATOM 1475 N N . TYR A 1 188 ? -13.307 -13.805 15.340 1.00 67.38 188 TYR A N 1
ATOM 1476 C CA . TYR A 1 188 ? -13.437 -14.375 13.995 1.00 67.38 188 TYR A CA 1
ATOM 1477 C C . TYR A 1 188 ? -13.143 -13.360 12.891 1.00 67.38 188 TYR A C 1
ATOM 1479 O O . TYR A 1 188 ? -12.511 -13.708 11.901 1.00 67.38 188 TYR A O 1
ATOM 1487 N N . THR A 1 189 ? -13.546 -12.100 13.066 1.00 69.56 189 THR A N 1
ATOM 1488 C CA . THR A 1 189 ? -13.233 -11.039 12.098 1.00 69.56 189 THR A CA 1
ATOM 1489 C C . THR A 1 189 ? -11.725 -10.783 12.037 1.00 69.56 189 THR A C 1
ATOM 1491 O O . THR A 1 189 ? -11.165 -10.664 10.954 1.00 69.56 189 THR A O 1
ATOM 1494 N N . ILE A 1 190 ? -11.045 -10.742 13.185 1.00 66.69 190 ILE A N 1
ATOM 1495 C CA . ILE A 1 190 ? -9.593 -10.534 13.262 1.00 66.69 190 ILE A CA 1
ATOM 1496 C C . ILE A 1 190 ? -8.844 -11.735 12.682 1.00 66.69 190 ILE A C 1
ATOM 1498 O O . ILE A 1 190 ? -7.935 -11.540 11.885 1.00 66.69 190 ILE A O 1
ATOM 1502 N N . VAL A 1 191 ? -9.247 -12.963 13.018 1.00 68.25 191 VAL A N 1
ATOM 1503 C CA . VAL A 1 191 ? -8.671 -14.192 12.451 1.00 68.25 191 VAL A CA 1
ATOM 1504 C C . VAL A 1 191 ? -8.888 -14.248 10.942 1.00 68.25 191 VAL A C 1
ATOM 1506 O O . VAL A 1 191 ? -7.962 -14.599 10.222 1.00 68.25 191 VAL A O 1
ATOM 1509 N N . ALA A 1 192 ? -10.058 -13.845 10.443 1.00 70.75 192 ALA A N 1
ATOM 1510 C CA . ALA A 1 192 ? -10.308 -13.758 9.009 1.00 70.75 192 ALA A CA 1
ATOM 1511 C C . ALA A 1 192 ? -9.402 -12.715 8.335 1.00 70.75 192 ALA A C 1
ATOM 1513 O O . ALA A 1 192 ? -8.798 -13.017 7.313 1.00 70.75 192 ALA A O 1
ATOM 1514 N N . ILE A 1 193 ? -9.239 -11.521 8.920 1.00 68.56 193 ILE A N 1
ATOM 1515 C CA . ILE A 1 193 ? -8.341 -10.480 8.387 1.00 68.56 193 ILE A CA 1
ATOM 1516 C C . ILE A 1 193 ? -6.883 -10.960 8.395 1.00 68.56 193 ILE A C 1
ATOM 1518 O O . ILE A 1 193 ? -6.197 -10.849 7.382 1.00 68.56 193 ILE A O 1
ATOM 1522 N N . LEU A 1 194 ? -6.414 -11.532 9.508 1.00 67.31 194 LEU A N 1
ATOM 1523 C CA . LEU A 1 194 ? -5.062 -12.085 9.624 1.00 67.31 194 LEU A CA 1
ATOM 1524 C C . LEU A 1 194 ? -4.849 -13.253 8.658 1.00 67.31 194 LEU A C 1
ATOM 1526 O O . LEU A 1 194 ? -3.795 -13.340 8.041 1.00 67.31 194 LEU A O 1
ATOM 1530 N N . GLY A 1 195 ? -5.850 -14.117 8.493 1.00 71.50 195 GLY A N 1
ATOM 1531 C CA . GLY A 1 195 ? -5.828 -15.236 7.558 1.00 71.50 195 GLY A CA 1
ATOM 1532 C C . GLY A 1 195 ? -5.750 -14.771 6.107 1.00 71.50 195 GLY A C 1
ATOM 1533 O O . GLY A 1 195 ? -4.902 -15.254 5.367 1.00 71.50 195 GLY A O 1
ATOM 1534 N N . VAL A 1 196 ? -6.559 -13.783 5.711 1.00 73.31 196 VAL A N 1
ATOM 1535 C CA . VAL A 1 196 ? -6.489 -13.169 4.374 1.00 73.31 196 VAL A CA 1
ATOM 1536 C C . VAL A 1 196 ? -5.132 -12.495 4.157 1.00 73.31 196 VAL A C 1
ATOM 1538 O O . VAL A 1 196 ? -4.549 -12.629 3.083 1.00 73.31 196 VAL A O 1
ATOM 1541 N N . GLN A 1 197 ? -4.586 -11.825 5.175 1.00 66.94 197 GLN A N 1
ATOM 1542 C CA . GLN A 1 197 ? -3.273 -11.191 5.084 1.00 66.94 197 GLN A CA 1
ATOM 1543 C C . GLN A 1 197 ? -2.139 -12.217 4.975 1.00 66.94 197 GLN A C 1
ATOM 1545 O O . GLN A 1 197 ? -1.225 -12.021 4.181 1.00 66.94 197 GLN A O 1
ATOM 1550 N N . LEU A 1 198 ? -2.191 -13.309 5.740 1.00 72.69 198 LEU A N 1
ATOM 1551 C CA . LEU A 1 198 ? -1.234 -14.410 5.637 1.00 72.69 198 LEU A CA 1
ATOM 1552 C C . LEU A 1 198 ? -1.339 -15.093 4.281 1.00 72.69 198 LEU A C 1
ATOM 1554 O O . LEU A 1 198 ? -0.318 -15.293 3.642 1.00 72.69 198 LEU A O 1
ATOM 1558 N N . LEU A 1 199 ? -2.553 -15.379 3.809 1.00 77.88 199 LEU A N 1
ATOM 1559 C CA . LEU A 1 199 ? -2.784 -15.960 2.490 1.00 77.88 199 LEU A CA 1
ATOM 1560 C C . LEU A 1 199 ? -2.195 -15.079 1.390 1.00 77.88 199 LEU A C 1
ATOM 1562 O O . LEU A 1 199 ? -1.538 -15.584 0.488 1.00 77.88 199 LEU A O 1
ATOM 1566 N N . ARG A 1 200 ? -2.376 -13.762 1.493 1.00 75.00 200 ARG A N 1
ATOM 1567 C CA . ARG A 1 200 ? -1.772 -12.793 0.581 1.00 75.00 200 ARG A CA 1
ATOM 1568 C C . ARG A 1 200 ? -0.249 -12.789 0.678 1.00 75.00 200 ARG A C 1
ATOM 1570 O O . ARG A 1 200 ? 0.409 -12.862 -0.348 1.00 75.00 200 ARG A O 1
ATOM 1577 N N . SER A 1 201 ? 0.320 -12.721 1.881 1.00 72.75 201 SER A N 1
ATOM 1578 C CA . SER A 1 201 ? 1.775 -12.754 2.069 1.00 72.75 201 SER A CA 1
ATOM 1579 C C . SER A 1 201 ? 2.379 -14.059 1.545 1.00 72.75 201 SER A C 1
ATOM 1581 O O . SER A 1 201 ? 3.395 -14.033 0.862 1.00 72.75 201 SER A O 1
ATOM 1583 N N . CYS A 1 202 ? 1.734 -15.197 1.802 1.00 75.81 202 CYS A N 1
ATOM 1584 C CA . CYS A 1 202 ? 2.108 -16.498 1.258 1.00 75.81 202 CYS A CA 1
ATOM 1585 C C . CYS A 1 202 ? 1.951 -16.540 -0.264 1.00 75.81 202 CYS A C 1
ATOM 1587 O O . CYS A 1 202 ? 2.823 -17.076 -0.932 1.00 75.81 202 CYS A O 1
ATOM 1589 N N . GLY A 1 203 ? 0.885 -15.951 -0.810 1.00 77.25 203 GLY A N 1
ATOM 1590 C CA . GLY A 1 203 ? 0.664 -15.809 -2.247 1.00 77.25 203 GLY A CA 1
ATOM 1591 C C . GLY A 1 203 ? 1.755 -14.978 -2.914 1.00 77.25 203 GLY A C 1
ATOM 1592 O O . GLY A 1 203 ? 2.307 -15.420 -3.910 1.00 77.25 203 GLY A O 1
ATOM 1593 N N . ASN A 1 204 ? 2.142 -13.844 -2.324 1.00 69.88 204 ASN A N 1
ATOM 1594 C CA . ASN A 1 204 ? 3.244 -13.014 -2.811 1.00 69.88 204 ASN A CA 1
ATOM 1595 C C . ASN A 1 204 ? 4.582 -13.756 -2.717 1.00 69.88 204 ASN A C 1
ATOM 1597 O O . ASN A 1 204 ? 5.343 -13.760 -3.673 1.00 69.88 204 ASN A O 1
ATOM 1601 N N . MET A 1 205 ? 4.853 -14.453 -1.609 1.00 72.88 205 MET A N 1
ATOM 1602 C CA . MET A 1 205 ? 6.059 -15.281 -1.484 1.00 72.88 205 MET A CA 1
ATOM 1603 C C . MET A 1 205 ? 6.083 -16.410 -2.519 1.00 72.88 205 MET A C 1
ATOM 1605 O O . MET A 1 205 ? 7.105 -16.633 -3.160 1.00 72.88 205 MET A O 1
ATOM 1609 N N . ALA A 1 206 ? 4.961 -17.102 -2.724 1.00 77.25 206 ALA A N 1
ATOM 1610 C CA . ALA A 1 206 ? 4.830 -18.136 -3.743 1.00 77.25 206 ALA A CA 1
ATOM 1611 C C . ALA A 1 206 ? 4.984 -17.555 -5.153 1.00 77.25 206 ALA A C 1
ATOM 1613 O O . ALA A 1 206 ? 5.630 -18.172 -5.989 1.00 77.25 206 ALA A O 1
ATOM 1614 N N . LEU A 1 207 ? 4.452 -16.360 -5.408 1.00 72.88 207 LEU A N 1
ATOM 1615 C CA . LEU A 1 207 ? 4.584 -15.656 -6.678 1.00 72.88 207 LEU A CA 1
ATOM 1616 C C . LEU A 1 207 ? 6.035 -15.247 -6.940 1.00 72.88 207 LEU A C 1
ATOM 1618 O O . LEU A 1 207 ? 6.514 -15.476 -8.039 1.00 72.88 207 LEU A O 1
ATOM 1622 N N . VAL A 1 208 ? 6.758 -14.740 -5.937 1.00 69.62 208 VAL A N 1
ATOM 1623 C CA . VAL A 1 208 ? 8.202 -14.454 -6.026 1.00 69.62 208 VAL A CA 1
ATOM 1624 C C . VAL A 1 208 ? 8.983 -15.729 -6.333 1.00 69.62 208 VAL A C 1
ATOM 1626 O O . VAL A 1 208 ? 9.831 -15.738 -7.220 1.00 69.62 208 VAL A O 1
ATOM 1629 N N . VAL A 1 209 ? 8.666 -16.833 -5.654 1.00 75.81 209 VAL A N 1
ATOM 1630 C CA . VAL A 1 209 ? 9.276 -18.139 -5.933 1.00 75.81 209 VAL A CA 1
ATOM 1631 C C . VAL A 1 209 ? 8.967 -18.581 -7.369 1.00 75.81 209 VAL A C 1
ATOM 1633 O O . VAL A 1 209 ? 9.879 -18.942 -8.103 1.00 75.81 209 VAL A O 1
ATOM 1636 N N . LEU A 1 210 ? 7.713 -18.488 -7.817 1.00 75.12 210 LEU A N 1
ATOM 1637 C CA . LEU A 1 210 ? 7.313 -18.824 -9.187 1.00 75.12 210 LEU A CA 1
ATOM 1638 C C . LEU A 1 210 ? 7.967 -17.909 -10.229 1.00 75.12 210 LEU A C 1
ATOM 1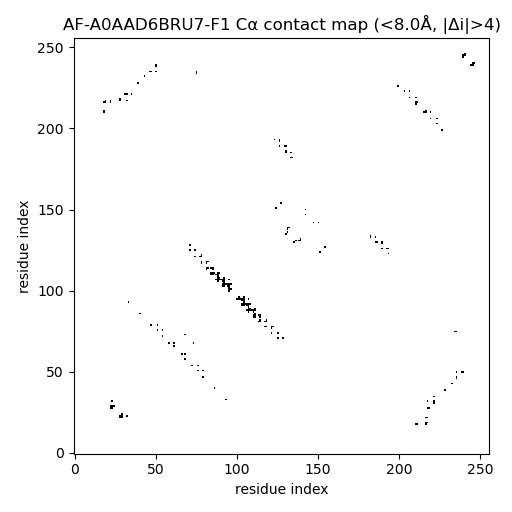640 O O . LEU A 1 210 ? 8.345 -18.400 -11.284 1.00 75.12 210 LEU A O 1
ATOM 1644 N N . ILE A 1 211 ? 8.145 -16.618 -9.943 1.00 66.94 211 ILE A N 1
ATOM 1645 C CA . ILE A 1 211 ? 8.872 -15.663 -10.793 1.00 66.94 211 ILE A CA 1
ATOM 1646 C C . ILE A 1 211 ? 10.318 -16.119 -10.990 1.00 66.94 211 ILE A C 1
ATOM 1648 O O . ILE A 1 211 ? 10.830 -16.034 -12.100 1.00 66.94 211 ILE A O 1
ATOM 1652 N N . VAL A 1 212 ? 10.960 -16.643 -9.942 1.00 72.44 212 VAL A N 1
ATOM 1653 C CA . VAL A 1 212 ? 12.334 -17.160 -10.030 1.00 72.44 212 VAL A CA 1
ATOM 1654 C C . VAL A 1 212 ? 12.430 -18.412 -10.909 1.00 72.44 212 VAL A C 1
ATOM 1656 O O . VAL A 1 212 ? 13.456 -18.637 -11.548 1.00 72.44 212 VAL A O 1
ATOM 1659 N N . PHE A 1 213 ? 11.372 -19.224 -10.963 1.00 78.38 213 PHE A N 1
ATOM 1660 C CA . PHE A 1 213 ? 11.363 -20.503 -11.680 1.00 78.38 213 PHE A CA 1
ATOM 1661 C C . PHE A 1 213 ? 10.718 -20.463 -13.075 1.00 78.38 213 PHE A C 1
ATOM 1663 O O . PHE A 1 213 ? 10.745 -21.481 -13.764 1.00 78.38 213 PHE A O 1
ATOM 1670 N N . ASN A 1 214 ? 10.114 -19.349 -13.499 1.00 69.81 214 ASN A N 1
ATOM 1671 C CA . ASN A 1 214 ? 9.246 -19.308 -14.680 1.00 69.81 214 ASN A CA 1
ATOM 1672 C C . ASN A 1 214 ? 9.679 -18.241 -15.700 1.00 69.81 214 ASN A C 1
ATOM 1674 O O . ASN A 1 214 ? 10.233 -17.206 -15.340 1.00 69.81 214 ASN A O 1
ATOM 1678 N N . GLU A 1 215 ? 9.378 -18.463 -16.982 1.00 67.69 215 GLU A N 1
ATOM 1679 C CA . GLU A 1 215 ? 9.839 -17.607 -18.093 1.00 67.69 215 GLU A CA 1
ATOM 1680 C C . GLU A 1 215 ? 8.967 -16.363 -18.344 1.00 67.69 215 GLU A C 1
ATOM 1682 O O . GLU A 1 215 ? 9.295 -15.528 -19.186 1.00 67.69 215 GLU A O 1
ATOM 1687 N N . TRP A 1 216 ? 7.871 -16.189 -17.594 1.00 69.31 216 TRP A N 1
ATOM 1688 C CA . TRP A 1 216 ? 6.937 -15.059 -17.741 1.00 69.31 216 TRP A CA 1
ATOM 1689 C C . TRP A 1 216 ? 6.884 -14.133 -16.511 1.00 69.31 216 TRP A C 1
ATOM 1691 O O . TRP A 1 216 ? 5.797 -13.881 -15.975 1.00 69.31 216 TRP A O 1
ATOM 1701 N N . PRO A 1 217 ? 8.020 -13.572 -16.053 1.00 68.44 217 PRO A N 1
ATOM 1702 C CA . PRO A 1 217 ? 8.069 -12.765 -14.832 1.00 68.44 217 PRO A CA 1
ATOM 1703 C C . PRO A 1 217 ? 7.163 -11.519 -14.887 1.00 68.44 217 PRO A C 1
ATOM 1705 O O . PRO A 1 217 ? 6.677 -11.049 -13.860 1.00 68.44 217 PRO A O 1
ATOM 1708 N N . CYS A 1 218 ? 6.854 -11.006 -16.084 1.00 71.56 218 CYS A N 1
ATOM 1709 C CA . CYS A 1 218 ? 6.194 -9.700 -16.244 1.00 71.56 218 CYS A CA 1
ATOM 1710 C C . CYS A 1 218 ? 4.701 -9.779 -15.978 1.00 71.56 218 CYS A C 1
ATOM 1712 O O . CYS A 1 218 ? 4.117 -8.900 -15.353 1.00 71.56 218 CYS A O 1
ATOM 1714 N N . VAL A 1 219 ? 4.093 -10.859 -16.458 1.00 70.88 219 VAL A N 1
ATOM 1715 C CA . VAL A 1 219 ? 2.675 -11.142 -16.262 1.00 70.88 219 VAL A CA 1
ATOM 1716 C C . VAL A 1 219 ? 2.409 -11.402 -14.778 1.00 70.88 219 VAL A C 1
ATOM 1718 O O . VAL A 1 219 ? 1.447 -10.878 -14.222 1.00 70.88 219 VAL A O 1
ATOM 1721 N N . MET A 1 220 ? 3.311 -12.124 -14.110 1.00 72.38 220 MET A N 1
ATOM 1722 C CA . MET A 1 220 ? 3.225 -12.390 -12.673 1.00 72.38 220 MET A CA 1
ATOM 1723 C C . MET A 1 220 ? 3.341 -11.111 -11.832 1.00 72.38 220 MET A C 1
ATOM 1725 O O . MET A 1 220 ? 2.524 -10.903 -10.940 1.00 72.38 220 MET A O 1
ATOM 1729 N N . MET A 1 221 ? 4.264 -10.203 -12.168 1.00 69.00 221 MET A N 1
ATOM 1730 C CA . MET A 1 221 ? 4.413 -8.918 -11.467 1.00 69.00 221 MET A CA 1
ATOM 1731 C C . MET A 1 221 ? 3.149 -8.036 -11.569 1.00 69.00 221 MET A C 1
ATOM 1733 O O . MET A 1 221 ? 2.764 -7.349 -10.620 1.00 69.00 221 MET A O 1
ATOM 1737 N N . VAL A 1 222 ? 2.447 -8.094 -12.705 1.00 73.38 222 VAL A N 1
ATOM 1738 C CA . VAL A 1 222 ? 1.158 -7.406 -12.884 1.00 73.38 222 VAL A CA 1
ATOM 1739 C C . VAL A 1 222 ? 0.094 -8.026 -11.981 1.00 73.38 222 VAL A C 1
ATOM 1741 O O . VAL A 1 222 ? -0.620 -7.291 -11.299 1.00 73.38 222 VAL A O 1
ATOM 1744 N N . TYR A 1 223 ? 0.009 -9.357 -11.909 1.00 77.12 223 TYR A N 1
ATOM 1745 C CA . TYR A 1 223 ? -0.954 -10.029 -11.034 1.00 77.12 223 TYR A CA 1
ATOM 1746 C C . TYR A 1 223 ? -0.772 -9.661 -9.559 1.00 77.12 223 TYR A C 1
ATOM 1748 O O . TYR A 1 223 ? -1.774 -9.435 -8.884 1.00 77.12 223 TYR A O 1
ATOM 1756 N N . GLU A 1 224 ? 0.461 -9.509 -9.067 1.00 71.38 224 GLU A N 1
ATOM 1757 C CA . GLU A 1 224 ? 0.709 -9.049 -7.692 1.00 71.38 224 GLU A CA 1
ATOM 1758 C C . GLU A 1 224 ? 0.035 -7.695 -7.410 1.00 71.38 224 GLU A C 1
ATOM 1760 O O . GLU A 1 224 ? -0.647 -7.505 -6.397 1.00 71.38 224 GLU A O 1
ATOM 1765 N N . SER A 1 225 ? 0.149 -6.766 -8.359 1.00 70.12 225 SER A N 1
ATOM 1766 C CA . SER A 1 225 ? -0.466 -5.436 -8.272 1.00 70.12 225 SER A CA 1
ATOM 1767 C C . SER A 1 225 ? -2.003 -5.508 -8.269 1.00 70.12 225 SER A C 1
ATOM 1769 O O . SER A 1 225 ? -2.676 -4.743 -7.580 1.00 70.12 225 SER A O 1
ATOM 1771 N N . TRP A 1 226 ? -2.589 -6.476 -8.977 1.00 74.50 226 TRP A N 1
ATOM 1772 C CA . TRP A 1 226 ? -4.042 -6.684 -8.990 1.00 74.50 226 TRP A CA 1
ATOM 1773 C C . TRP A 1 226 ? -4.566 -7.381 -7.738 1.00 74.50 226 TRP A C 1
ATOM 1775 O O . TRP A 1 226 ? -5.595 -6.979 -7.196 1.00 74.50 226 TRP A O 1
ATOM 1785 N N . PHE A 1 227 ? -3.852 -8.380 -7.222 1.00 71.50 227 PHE A N 1
ATOM 1786 C CA . PHE A 1 227 ? -4.193 -9.005 -5.943 1.00 71.50 227 PHE A CA 1
ATOM 1787 C C . PHE A 1 227 ? -4.048 -8.030 -4.777 1.00 71.50 227 PHE A C 1
ATOM 1789 O O . PHE A 1 227 ? -4.682 -8.214 -3.732 1.00 71.50 227 PHE A O 1
ATOM 1796 N N . THR A 1 228 ? -3.250 -6.972 -4.957 1.00 70.62 228 THR A N 1
ATOM 1797 C CA . THR A 1 228 ? -3.052 -5.959 -3.933 1.00 70.62 228 THR A CA 1
ATOM 1798 C C . THR A 1 228 ? -4.158 -4.913 -3.825 1.00 70.62 228 THR A C 1
ATOM 1800 O O . THR A 1 228 ? -4.409 -4.431 -2.716 1.00 70.62 228 THR A O 1
ATOM 1803 N N . LEU A 1 229 ? -4.906 -4.676 -4.906 1.00 73.94 229 LEU A N 1
ATOM 1804 C CA . LEU A 1 229 ? -5.994 -3.693 -4.990 1.00 73.94 229 LEU A CA 1
ATOM 1805 C C . LEU A 1 229 ? -7.122 -3.868 -3.952 1.00 73.94 229 LEU A C 1
ATOM 1807 O O . LEU A 1 229 ? -7.441 -2.894 -3.264 1.00 73.94 229 LEU A O 1
ATOM 1811 N N . PRO A 1 230 ? -7.741 -5.056 -3.777 1.00 72.75 230 PRO A N 1
ATOM 1812 C CA . PRO A 1 230 ? -8.917 -5.191 -2.918 1.00 72.75 230 PRO A CA 1
ATOM 1813 C C . PRO A 1 230 ? -8.620 -4.832 -1.461 1.00 72.75 230 PRO A C 1
ATOM 1815 O O . PRO A 1 230 ? -9.402 -4.143 -0.815 1.00 72.75 230 PRO A O 1
ATOM 1818 N N . SER A 1 231 ? -7.461 -5.243 -0.943 1.00 69.00 231 SER A N 1
ATOM 1819 C CA . SER A 1 231 ? -7.078 -4.961 0.445 1.00 69.00 231 SER A CA 1
ATOM 1820 C C . SER A 1 231 ? -6.811 -3.477 0.688 1.00 69.00 231 SER A C 1
ATOM 1822 O O . SER A 1 231 ? -7.165 -2.964 1.748 1.00 69.00 231 SER A O 1
ATOM 1824 N N . SER A 1 232 ? -6.197 -2.797 -0.287 1.00 73.12 232 SER A N 1
ATOM 1825 C CA . SER A 1 232 ? -5.889 -1.368 -0.206 1.00 73.12 232 SER A CA 1
ATOM 1826 C C . SER A 1 232 ? -7.156 -0.524 -0.234 1.00 73.12 232 SER A C 1
ATOM 1828 O O . SER A 1 232 ? -7.211 0.511 0.413 1.00 73.12 232 SER A O 1
ATOM 1830 N N . LEU A 1 233 ? -8.212 -0.993 -0.906 1.00 74.44 233 LEU A N 1
ATOM 1831 C CA . LEU A 1 233 ? -9.504 -0.308 -0.950 1.00 74.44 233 LEU A CA 1
ATOM 1832 C C . LEU A 1 233 ? -10.348 -0.529 0.313 1.00 74.44 233 LEU A C 1
ATOM 1834 O O . LEU A 1 233 ? -11.093 0.367 0.711 1.00 74.44 233 LEU A O 1
ATOM 1838 N N . VAL A 1 234 ? -10.229 -1.686 0.976 1.00 78.44 234 VAL A N 1
ATOM 1839 C CA . VAL A 1 234 ? -11.062 -2.030 2.143 1.00 78.44 234 VAL A CA 1
ATOM 1840 C C . VAL A 1 234 ? -10.902 -1.028 3.291 1.00 78.44 234 VAL A C 1
ATOM 1842 O O . VAL A 1 234 ? -11.910 -0.630 3.874 1.00 78.44 234 VAL A O 1
ATOM 1845 N N . LEU A 1 235 ? -9.685 -0.578 3.623 1.00 71.06 235 LEU A N 1
ATOM 1846 C CA . LEU A 1 235 ? -9.491 0.369 4.734 1.00 71.06 235 LEU A CA 1
ATOM 1847 C C . LEU A 1 235 ? -10.049 1.778 4.451 1.00 71.06 235 LEU A C 1
ATOM 1849 O O . LEU A 1 235 ? -10.833 2.262 5.275 1.00 71.06 235 LEU A O 1
ATOM 1853 N N . PRO A 1 236 ? -9.718 2.434 3.321 1.00 69.81 236 PRO A N 1
ATOM 1854 C CA . PRO A 1 236 ? -10.320 3.702 2.915 1.00 69.81 236 PRO A CA 1
ATOM 1855 C C . PRO A 1 236 ? -11.847 3.635 2.831 1.00 69.81 236 PRO A C 1
ATOM 1857 O O . PRO A 1 236 ? -12.531 4.523 3.341 1.00 69.81 236 PRO A O 1
ATOM 1860 N N . LEU A 1 237 ? -12.399 2.561 2.255 1.00 73.81 237 LEU A N 1
ATOM 1861 C CA . LEU A 1 237 ? -13.848 2.376 2.145 1.00 73.81 237 LEU A CA 1
ATOM 1862 C C . LEU A 1 237 ? -14.508 2.211 3.512 1.00 73.81 237 LEU A C 1
ATOM 1864 O O . LEU A 1 237 ? -15.555 2.801 3.774 1.00 73.81 237 LEU A O 1
ATOM 1868 N N . LEU A 1 238 ? -13.888 1.457 4.418 1.00 74.31 238 LEU A N 1
ATOM 1869 C CA . LEU A 1 238 ? -14.404 1.269 5.770 1.00 74.31 238 LEU A CA 1
ATOM 1870 C C . LEU A 1 238 ? -14.331 2.567 6.588 1.00 74.31 238 LEU A C 1
ATOM 1872 O O . LEU A 1 238 ? -15.236 2.850 7.379 1.00 74.31 238 LEU A O 1
ATOM 1876 N N . PHE A 1 239 ? -13.304 3.391 6.366 1.00 72.38 239 PHE A N 1
ATOM 1877 C CA . PHE A 1 239 ? -13.227 4.740 6.927 1.00 72.38 239 PHE A CA 1
ATOM 1878 C C . PHE A 1 239 ? -14.351 5.635 6.391 1.00 72.38 239 PHE A C 1
ATOM 1880 O O . PHE A 1 239 ? -15.036 6.306 7.168 1.00 72.38 239 PHE A O 1
ATOM 1887 N N . LEU A 1 240 ? -14.595 5.591 5.080 1.00 72.88 240 LEU A N 1
ATOM 1888 C CA . LEU A 1 240 ? -15.654 6.354 4.428 1.00 72.88 240 LEU A CA 1
ATOM 1889 C C . LEU A 1 240 ? -17.052 5.936 4.907 1.00 72.88 240 LEU A C 1
ATOM 1891 O O . LEU A 1 240 ? -17.904 6.787 5.170 1.00 72.88 240 LEU A O 1
ATOM 1895 N N . HIS A 1 241 ? -17.266 4.633 5.092 1.00 75.88 241 HIS A N 1
ATOM 1896 C CA . HIS A 1 241 ? -18.502 4.080 5.640 1.00 75.88 241 HIS A CA 1
ATOM 1897 C C . HIS A 1 241 ? -18.745 4.583 7.066 1.00 75.88 241 HIS A C 1
ATOM 1899 O O . HIS A 1 241 ? -19.8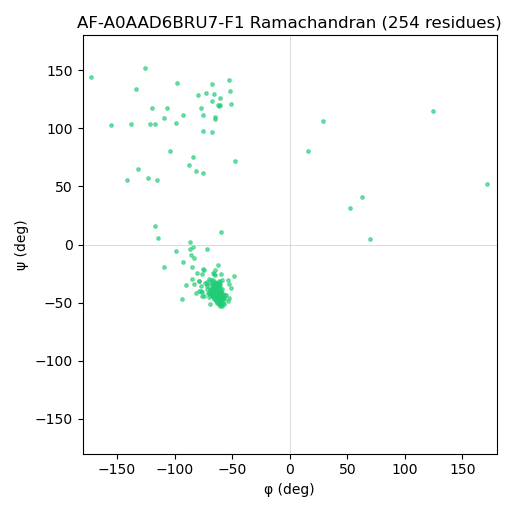27 5.075 7.380 1.00 75.88 241 HIS A O 1
ATOM 1905 N N . ARG A 1 242 ? -17.718 4.554 7.925 1.00 70.12 242 ARG A N 1
ATOM 1906 C CA . ARG A 1 242 ? -17.806 5.094 9.294 1.00 70.12 242 ARG A CA 1
ATOM 1907 C C . ARG A 1 242 ? -18.013 6.602 9.342 1.00 70.12 242 ARG A C 1
ATOM 1909 O O . ARG A 1 242 ? -18.572 7.102 10.309 1.00 70.12 242 ARG A O 1
ATOM 1916 N N . ALA A 1 243 ? -17.573 7.331 8.321 1.00 68.94 243 ALA A N 1
ATOM 1917 C CA . ALA A 1 243 ? -17.844 8.757 8.200 1.00 68.94 243 ALA A CA 1
ATOM 1918 C C . ALA A 1 243 ? -19.311 9.073 7.855 1.00 68.94 243 ALA A C 1
ATOM 1920 O O . ALA A 1 243 ? -19.654 10.249 7.769 1.00 68.94 243 ALA A O 1
ATOM 1921 N N . GLY A 1 244 ? -20.161 8.063 7.621 1.00 68.06 244 GLY A N 1
ATOM 1922 C CA . GLY A 1 244 ? -21.569 8.239 7.252 1.00 68.06 244 GLY A CA 1
ATOM 1923 C C . GLY A 1 244 ? -21.774 8.817 5.848 1.00 68.06 244 GLY A C 1
ATOM 1924 O O . GLY A 1 244 ? -22.902 9.077 5.445 1.00 68.06 244 GLY A O 1
ATOM 1925 N N . LYS A 1 245 ? -20.694 9.008 5.081 1.00 65.50 245 LYS A N 1
ATOM 1926 C CA . LYS A 1 245 ? -20.701 9.686 3.775 1.00 65.50 245 LYS A CA 1
ATOM 1927 C C . LYS A 1 245 ? -21.102 8.779 2.605 1.00 65.50 245 LYS A C 1
ATOM 1929 O O . LYS A 1 245 ? -21.366 9.297 1.530 1.00 65.50 245 LYS A O 1
ATOM 1934 N N . LEU A 1 246 ? -21.177 7.458 2.808 1.00 61.12 246 LEU A N 1
ATOM 1935 C CA . LEU A 1 246 ? -21.677 6.498 1.807 1.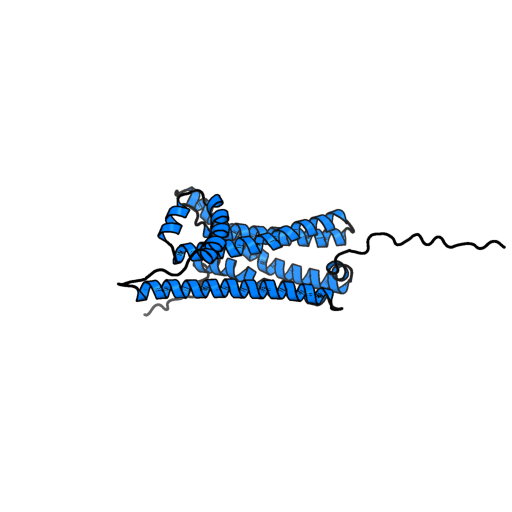00 61.12 246 LEU A CA 1
ATOM 1936 C C . LEU A 1 246 ? -23.204 6.329 1.827 1.00 61.12 246 LEU A C 1
ATOM 1938 O O . LEU A 1 246 ? -23.760 5.700 0.929 1.00 61.12 246 LEU A O 1
ATOM 1942 N N . SER A 1 247 ? -23.900 6.895 2.818 1.00 54.75 247 SER A N 1
ATOM 1943 C CA . SER A 1 247 ? -25.357 6.789 2.934 1.00 54.75 247 SER A CA 1
ATOM 1944 C C . SER A 1 247 ? -26.060 7.805 2.022 1.00 54.75 247 SER A C 1
ATOM 1946 O O . SER A 1 247 ? -26.737 8.717 2.479 1.00 54.75 247 SER A O 1
ATOM 1948 N N . CYS A 1 248 ? -25.872 7.678 0.708 1.00 56.09 248 CYS A N 1
ATOM 1949 C CA . CYS A 1 248 ? -26.598 8.480 -0.286 1.00 56.09 248 CYS A CA 1
ATOM 1950 C C . CYS A 1 248 ? -27.951 7.859 -0.686 1.00 56.09 248 CYS A C 1
ATOM 1952 O O . CYS A 1 248 ? -28.690 8.470 -1.452 1.00 56.09 248 CYS A O 1
ATOM 1954 N N . CYS A 1 249 ? -28.293 6.662 -0.189 1.00 55.88 249 CYS A N 1
ATOM 1955 C CA . CYS A 1 249 ? -29.464 5.905 -0.654 1.00 55.88 249 CYS A CA 1
ATOM 1956 C C . CYS A 1 249 ? -30.592 5.710 0.368 1.00 55.88 249 CYS A C 1
ATOM 1958 O O . CYS A 1 249 ? -31.570 5.052 0.030 1.00 55.88 249 CYS A O 1
ATOM 1960 N N . ASN A 1 250 ? -30.545 6.308 1.564 1.00 49.16 250 ASN A N 1
ATOM 1961 C CA . ASN A 1 250 ? -31.706 6.269 2.463 1.00 49.16 250 ASN A CA 1
ATOM 1962 C C . ASN A 1 250 ? -32.662 7.436 2.161 1.00 49.16 250 ASN A C 1
ATOM 1964 O O . ASN A 1 250 ? -32.794 8.388 2.929 1.00 49.16 250 ASN A O 1
ATOM 1968 N N . LYS A 1 251 ? -33.310 7.383 0.991 1.00 56.16 251 LYS A N 1
ATOM 1969 C CA . LYS A 1 251 ? -34.544 8.139 0.761 1.00 56.16 251 LYS A CA 1
ATOM 1970 C C . LYS A 1 251 ? -35.648 7.404 1.513 1.00 56.16 251 LYS A C 1
ATOM 1972 O O . LYS A 1 251 ? -36.192 6.437 0.994 1.00 56.16 251 LYS A O 1
ATOM 1977 N N . ASN A 1 252 ? -35.975 7.859 2.720 1.00 54.28 252 ASN A N 1
ATOM 1978 C CA . ASN A 1 252 ? -37.242 7.471 3.330 1.00 54.28 252 ASN A CA 1
ATOM 1979 C C . ASN A 1 252 ? -38.366 7.996 2.420 1.00 54.28 252 ASN A C 1
ATOM 1981 O O . ASN A 1 252 ? -38.417 9.214 2.193 1.00 54.28 252 ASN A O 1
ATOM 1985 N N . PRO A 1 253 ? -39.237 7.136 1.863 1.00 59.44 253 PRO A N 1
ATOM 1986 C CA . PRO A 1 253 ? -40.474 7.618 1.278 1.00 59.44 253 PRO A CA 1
ATOM 1987 C C . PRO A 1 253 ? -41.261 8.298 2.400 1.00 59.44 253 PRO A C 1
ATOM 1989 O O . PRO A 1 253 ? -41.441 7.739 3.480 1.00 59.44 253 PRO A O 1
ATOM 1992 N N . LYS A 1 254 ? -41.656 9.551 2.171 1.00 62.00 254 LYS A N 1
ATOM 1993 C CA . LYS A 1 254 ? -42.628 10.216 3.032 1.00 62.00 254 LYS A CA 1
ATOM 1994 C C . LYS A 1 254 ? -43.935 9.445 2.865 1.00 62.00 254 LYS A C 1
ATOM 1996 O O . LYS A 1 254 ? -44.507 9.483 1.779 1.00 62.00 254 LYS A O 1
ATOM 2001 N N . GLU A 1 255 ? -44.340 8.711 3.894 1.00 58.69 255 GLU A N 1
ATOM 2002 C CA . GLU A 1 255 ? -45.711 8.219 4.010 1.00 58.69 255 GLU A CA 1
ATOM 2003 C C . GLU A 1 255 ? -46.625 9.450 4.060 1.00 58.69 255 GLU A C 1
ATOM 2005 O O . GLU A 1 255 ? -46.416 10.355 4.874 1.00 58.69 255 GLU A O 1
ATOM 2010 N N . GLY A 1 256 ? -47.527 9.526 3.083 1.00 60.22 256 GLY A N 1
ATOM 2011 C CA . GLY A 1 256 ? -48.617 10.494 3.005 1.00 60.22 256 GLY A CA 1
ATOM 2012 C C . GLY A 1 256 ? -49.923 9.841 3.412 1.00 60.22 256 GLY A C 1
ATOM 2013 O O . GLY A 1 256 ? -50.017 8.600 3.268 1.00 60.22 256 GLY A O 1
#

Foldseek 3Di:
DDDDDPPPPPDPDDPDPPLLVVLCVDPVLVVLVVVLLVVLCVVCVVLLVVLVVVLVVVVVVCVVPVDDDDVLSVLVNQLSVLVVLLSVLVVQLNVCVVVVNPVSNVSSVVSNVVSVVSNVLSLVLSLLLLLCVQVPVVVNVVCSVDDVPVVSVVSVVVVVVVVVDDDDDDDDDDDCPVSVVSNVVSVVVSCVSVVLVVVLVVVVVVLSVCLVVDPCVSVSVSVNSVSPRVVSVVSSVVVCVVVVNPPPPPPDPPDD

Sequence (256 aa):
MALDSPSSNDSLLPQRLPMEMQCLTSRPGYLIFTSAYITITLLLLPLCVFVLYLGFQRWRQQSSTSSTTSHSDIFTFHMVLMELVDYSGITLVILGFHLVNKNATSAGFIITLLPCYGRAYFHVLTCVERYLAVVHPVTYLNLKGQRGVRIRNICIGMSVLHVLIRPGPGEQGGDRTIVDQSKRRAFYTIVAILGVQLLRSCGNMALVVLIVFNEWPCVMMVYESWFTLPSSLVLPLLFLHRAGKLSCCNKNPKEG

Secondary structure (DSSP, 8-state):
------------S-----TTHHHHHSHHHHHHHHHHHHHHHHHHHHHHHHHHHHHHHHHHHHTTTT-PPPHHHHHHHHHHHHHHHHHHHHHHHHHHHHTT-HHHHHHHHHHHHHHHHHHHHHHHHHHHHHHHHHH-HHHHHHHHHS-THHHHHHHHHHHHHHHHH--------SS-HHHHHHHHHHHHHHHHHHHHHHHHHHHHHHHHHHHHH-S-HHHHHHHHHHHHHHHHHHHHHHHHHHTTTT----------

Solvent-accessible surface area (backbone atoms only — not comparable to full-atom values): 14844 Å² total; per-residue (Å²): 143,81,83,87,76,81,86,87,77,88,81,86,67,84,89,70,71,62,79,75,53,59,26,63,68,34,73,67,39,32,51,53,51,53,53,52,48,52,52,53,43,68,64,44,48,61,53,49,53,48,53,50,49,53,49,50,51,49,49,61,59,32,75,77,46,97,54,81,76,60,68,71,55,57,52,49,51,53,46,50,49,32,52,53,43,30,52,53,10,52,52,32,27,56,49,10,60,75,68,72,32,68,66,43,26,52,50,9,53,58,43,35,52,52,28,61,56,47,46,56,52,52,50,54,49,53,49,51,52,55,47,33,54,63,74,36,46,70,60,38,54,57,45,70,74,50,75,64,68,63,52,58,60,46,47,58,55,43,53,60,46,50,73,73,65,66,80,89,77,88,91,84,86,83,87,52,72,69,59,49,51,55,42,49,53,51,48,54,51,48,52,49,52,51,48,53,50,48,52,46,52,52,48,52,52,50,46,55,53,46,42,75,75,44,94,59,46,44,66,54,58,51,48,55,58,58,70,46,46,65,66,65,46,49,59,61,51,51,52,42,50,74,66,58,72,68,70,82,76,81,74,74,78,79,86,126

Organism: NCBI:txid1090488

Radius of gyration: 24.83 Å; 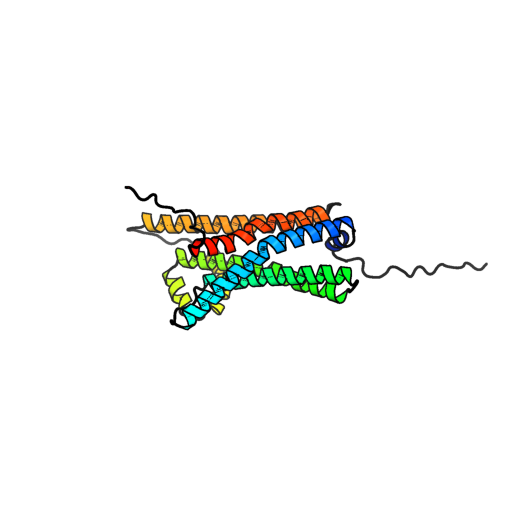Cα contacts (8 Å, |Δi|>4): 127; chains: 1; bounding box: 103×46×73 Å

pLDDT: mean 70.68, std 13.72, range [35.59, 92.19]

Nearest PDB structures (foldseek):
  8flq-assembly1_R  TM=3.814E-01  e=5.837E-02  Homo sapiens
  8wa3-assembly1_R  TM=4.421E-01  e=1.679E-01  Homo sapiens
  8hao-assembly1_R  TM=3.705E-01  e=1.200E-01  Homo sapiens
  8jru-assembly1_R  TM=3.394E-01  e=9.924E-01  Influenza A virus (A/Victoria/3/1975(H3N2))
  8gka-assembly1_A  TM=2.274E-01  e=5.852E-01  Homo sapiens